Protein 6Y43 (pdb70)

Organism: Homo sapiens (NCBI:txid9606)

Secondary structure (DSSP, 8-state):
--SPP---BSSHHHHHHTT--S-EEEEEEETTEEEEEEEE-SGGGS-EEEEEEESSS-S--S--HHHHHH-EE-TTSSEE--HHHHHHHHTSS-EEEEEEEE-TTS-EEEEEEEEEEE--GGGTT-EEEEEEE-SS---SGGGTT---BBTTB--SSSSS-HHHHH-S-B--SSS-SB-TTSB--SSS----SS--BS-BTTTT-TT---SEEEEEEEE---

GO terms:
  GO:0031012 extracellular matrix (C, HDA)
  GO:0070062 extracellular exosome (C, HDA)

B-factor: mean 17.41, std 9.05, range [6.01, 59.52]

Radius of gyration: 16.69 Å; Cα contacts (8 Å, |Δi|>4): 597; chains: 1; bounding box: 56×34×44 Å

InterPro domains:
  IPR002181 Fibrinogen, alpha/beta/gamma chain, C-terminal globular domain [PF00147] (258-467)
  IPR002181 Fibrinogen, alpha/beta/gamma chain, C-terminal globular domain [PS51406] (251-469)
  IPR002181 Fibrinogen, alpha/beta/gamma chain, C-terminal globular domain [SM00186] (255-468)
  IPR002181 Fibrinogen, alpha/beta/gamma chain, C-terminal globular domain [cd00087] (255-468)
  IPR014716 Fibrinogen, alpha/beta/gamma chain, C-terminal globular, subdomain 1 [G3DSA:3.90.215.10] (251-469)
  IPR020837 Fibrinogen, conserved site [PS00514] (418-430)
  IPR036056 Fibrinogen-like, C-terminal [SSF56496] (250-468)
  IPR037579 Fibrinogen/angiopoietin-like [PTHR47221] (256-469)

Sequence (222 aa):
SMTKPVGPWQDCAEARQAGHEQSGVYELRVGRHVVSVWCEQQLEGGGWTVIQRRQDGSVNFFTTWQHYKAGFGRPDGEYWLGLEPVYQLTSRGDHELLVLLEDWGGRGARAHYDGFSLEPESDHYRLRLGQYHGDAGDSLSSWHNDKPFSTVDRDRDSYSGNCALYQRGGWWYHACAHSNLNGVWHHGGHYRSRYQDGVYWAEFRGGAYSLRKAAMLIRPLKL

Solvent-accessible surface area: 10312 Å² total; per-residue (Å²): 142,189,100,118,77,121,28,52,21,122,20,0,12,76,0,68,150,29,42,42,98,150,45,14,72,30,88,0,131,10,52,209,107,68,45,48,0,64,0,36,1,116,37,64,56,2,2,0,3,3,1,0,28,6,60,66,37,82,35,100,5,72,31,73,13,107,85,1,52,58,19,25,20,170,25,104,16,2,6,5,11,0,0,52,20,4,51,68,24,7,68,65,66,93,13,15,0,0,0,33,7,37,3,77,72,44,180,50,7,88,0,16,0,54,12,9,34,9,53,39,65,95,68,66,0,82,0,75,24,23,145,58,81,36,112,1,6,43,2,0,47,91,0,65,76,41,9,0,0,3,55,104,85,70,58,22,62,96,123,24,27,0,1,78,68,12,77,4,0,0,2,0,37,45,25,15,68,0,0,0,0,2,51,27,31,15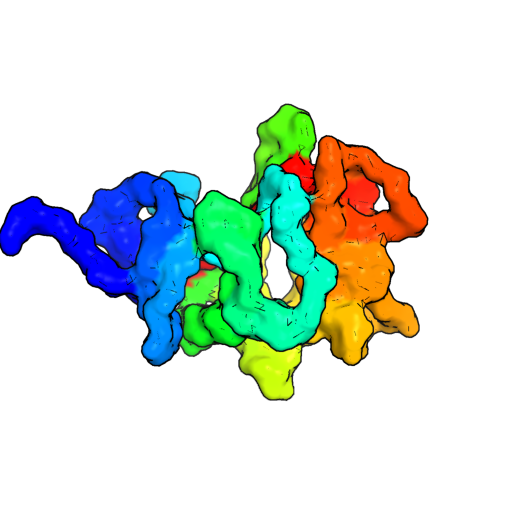2,21,7,149,49,132,56,208,82,94,13,0,0,8,0,47,121,24,113,20,17,67,12,0,0,64,94,2,10,0,2,4,57,51,43,180,193

CATH classification: 3.90.215.10 (+1 more: 4.10.530.10)

Structure (mmCIF, N/CA/C/O backbone):
data_6Y43
#
_entry.id   6Y43
#
_cell.length_a   39.382
_cell.length_b   65.111
_cell.length_c   76.306
_cell.angle_alpha   90.000
_cell.angle_beta   90.000
_cell.angle_gamma   90.000
#
_symmetry.space_group_name_H-M   'P 21 21 21'
#
loop_
_entity.id
_entity.type
_entity.pdbx_description
1 polymer 'Angiopoietin-related protein 6'
2 non-polymer 'CALCIUM ION'
3 non-polymer 1,2-ETHANEDIOL
4 non-polymer '4-(2-HYDROXYETHYL)-1-PIPERAZINE ETHANESULFONIC ACID'
5 water water
#
loop_
_atom_site.group_PDB
_atom_site.id
_atom_site.type_symbol
_atom_site.label_atom_id
_atom_site.label_alt_id
_atom_site.label_comp_id
_atom_site.label_asym_id
_atom_site.label_entity_id
_atom_site.label_seq_id
_atom_site.pdbx_PDB_ins_code
_atom_site.Cartn_x
_atom_site.Cartn_y
_atom_site.Cartn_z
_atom_site.occupancy
_atom_site.B_iso_or_equiv
_atom_site.auth_seq_id
_atom_site.auth_comp_id
_atom_site.auth_asym_id
_atom_site.auth_atom_id
_atom_site.pdbx_PDB_model_num
ATOM 1 N N . SER A 1 1 ? -22.149 18.251 -0.565 1.00 47.00 -1 SER A N 1
ATOM 2 C CA . SER A 1 1 ? -22.970 19.090 0.357 1.00 41.55 -1 SER A CA 1
ATOM 3 C C . SER A 1 1 ? -22.281 20.426 0.639 1.00 42.84 -1 SER A C 1
ATOM 4 O O . SER A 1 1 ? -21.199 20.689 0.114 1.00 45.61 -1 SER A O 1
ATOM 14 N N . MET A 1 2 ? -22.936 21.262 1.449 1.00 33.24 0 MET A N 1
ATOM 15 C CA . MET A 1 2 ? -22.512 22.625 1.736 1.00 27.57 0 MET A CA 1
ATOM 16 C C . MET A 1 2 ? -21.585 22.736 2.949 1.00 27.60 0 MET A C 1
ATOM 17 O O . MET A 1 2 ? -21.171 23.845 3.306 1.00 24.81 0 MET A O 1
ATOM 31 N N . THR A 1 3 ? -21.221 21.627 3.562 1.00 24.51 251 THR A N 1
ATOM 32 C CA . THR A 1 3 ? -20.382 21.628 4.744 1.00 23.53 251 THR A CA 1
ATOM 33 C C . THR A 1 3 ? -18.904 21.721 4.359 1.00 22.89 251 THR A C 1
ATOM 34 O O . THR A 1 3 ? -18.515 21.517 3.207 1.00 20.44 251 THR A O 1
ATOM 45 N N . LYS A 1 4 ? -18.076 22.086 5.327 1.00 23.08 252 LYS A N 1
ATOM 46 C CA . LYS A 1 4 ? -16.676 22.266 4.981 1.00 22.21 252 LYS A CA 1
ATOM 47 C C . LYS A 1 4 ? -16.028 20.919 4.709 1.00 25.51 252 LYS A C 1
ATOM 48 O O . LYS A 1 4 ? -16.455 19.902 5.255 1.00 22.10 252 LYS A O 1
ATOM 67 N N . PRO A 1 5 ? -14.936 20.918 3.944 1.00 23.30 253 PRO A N 1
ATOM 68 C CA . PRO A 1 5 ? -14.163 19.687 3.719 1.00 29.93 253 PRO A CA 1
ATOM 69 C C . PRO A 1 5 ? -13.622 19.150 5.035 1.00 22.99 253 PRO A C 1
ATOM 70 O O . PRO A 1 5 ? -13.382 19.903 5.980 1.00 20.22 253 PRO A O 1
ATOM 81 N N . VAL A 1 6 ? -13.433 17.836 5.10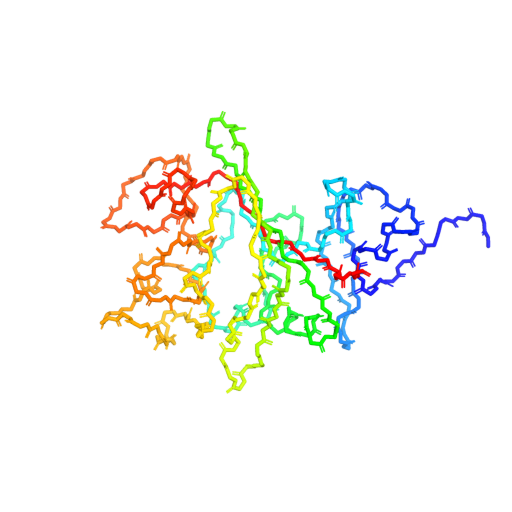2 1.00 21.65 254 VAL A N 1
ATOM 82 C CA . VAL A 1 6 ? -13.094 17.193 6.363 1.00 22.88 254 VAL A CA 1
ATOM 83 C C . VAL A 1 6 ? -11.854 16.326 6.174 1.00 17.89 254 VAL A C 1
ATOM 84 O O . VAL A 1 6 ? -11.398 16.080 5.060 1.00 18.46 254 VAL A O 1
ATOM 97 N N . GLY A 1 7 ? -11.315 15.864 7.300 1.00 16.56 255 GLY A N 1
ATOM 98 C CA . GLY A 1 7 ? -10.089 15.103 7.342 1.00 16.56 255 GLY A CA 1
ATOM 99 C C . GLY A 1 7 ? -10.388 13.631 7.188 1.00 16.56 255 GLY A C 1
ATOM 100 O O . GLY A 1 7 ? -11.525 13.257 6.895 1.00 16.56 255 GLY A O 1
ATOM 104 N N . PRO A 1 8 ? -9.394 12.759 7.424 1.00 12.72 256 PRO A N 1
ATOM 105 C CA . PRO A 1 8 ? -8.028 13.124 7.867 1.00 12.38 256 PRO A CA 1
ATOM 106 C C . PRO A 1 8 ? -7.203 13.865 6.833 1.00 14.17 256 PRO A C 1
ATOM 107 O O . PRO A 1 8 ? -7.462 13.764 5.636 1.00 14.26 256 PRO A O 1
ATOM 118 N N . TRP A 1 9 ? -6.191 14.596 7.298 1.00 12.25 257 TRP A N 1
ATOM 119 C CA . TRP A 1 9 ? -5.457 15.517 6.446 1.00 12.14 257 TRP A CA 1
ATOM 120 C C . TRP A 1 9 ? -4.022 15.047 6.254 1.00 14.42 257 TRP A C 1
ATOM 121 O O . TRP A 1 9 ? -3.457 14.344 7.095 1.00 13.75 257 TRP A O 1
ATOM 142 N N . GLN A 1 10 ? -3.411 15.493 5.156 1.00 18.29 258 GLN A N 1
ATOM 143 C CA . GLN A 1 10 ? -1.987 15.230 4.983 1.00 18.49 258 GLN A CA 1
ATOM 144 C C . GLN A 1 10 ? -1.167 15.992 6.017 1.00 16.06 258 GLN A C 1
ATOM 145 O O . GLN A 1 10 ? -0.137 15.503 6.491 1.00 13.87 258 GLN A O 1
ATOM 159 N N . ASP A 1 11 ? -1.611 17.190 6.366 1.00 15.65 259 ASP A N 1
ATOM 160 C CA . ASP A 1 11 ? -0.960 17.999 7.387 1.00 15.23 259 ASP A CA 1
ATOM 161 C C . ASP A 1 11 ? -1.877 19.156 7.770 1.00 13.81 259 ASP A C 1
ATOM 162 O O . ASP A 1 11 ? -2.948 19.356 7.187 1.00 13.74 259 ASP A O 1
ATOM 171 N N . CYS A 1 12 ? -1.439 19.918 8.780 1.00 13.25 260 CYS A N 1
ATOM 172 C CA . CYS A 1 12 ? -2.244 21.035 9.264 1.00 12.59 260 CYS A CA 1
ATOM 173 C C . CYS A 1 12 ? -2.428 22.099 8.191 1.00 15.04 260 CYS A C 1
ATOM 174 O O . CYS A 1 12 ? -3.462 22.763 8.149 1.00 12.40 260 CYS A O 1
ATOM 181 N N . ALA A 1 13 ? -1.427 22.288 7.338 1.00 13.83 261 ALA A N 1
ATOM 182 C CA . ALA A 1 13 ? -1.547 23.266 6.265 1.00 15.14 261 ALA A CA 1
ATOM 183 C C . ALA A 1 13 ? -2.710 22.925 5.339 1.00 16.40 261 ALA A C 1
ATOM 184 O O . ALA A 1 13 ? -3.473 23.811 4.944 1.00 19.05 261 ALA A O 1
ATOM 191 N N . GLU A 1 14 ? -2.892 21.641 5.014 1.00 19.30 262 GLU A N 1
ATOM 192 C CA . GLU A 1 14 ? -4.020 21.272 4.158 1.00 16.44 262 GLU A CA 1
ATOM 193 C C . GLU A 1 14 ? -5.357 21.590 4.836 1.00 18.25 262 GLU A C 1
ATOM 194 O O . GLU A 1 14 ? -6.276 22.129 4.203 1.00 19.82 262 GLU A O 1
ATOM 206 N N . ALA A 1 15 ? -5.477 21.298 6.133 1.00 14.70 263 ALA A N 1
ATOM 207 C CA . ALA A 1 15 ? -6.679 21.663 6.870 1.00 15.69 263 ALA A CA 1
ATOM 208 C C . ALA A 1 15 ? -6.906 23.177 6.849 1.00 17.32 263 ALA A C 1
ATOM 209 O O . ALA A 1 15 ? -8.030 23.649 6.633 1.00 18.36 263 ALA A O 1
ATOM 216 N N . ARG A 1 16 ? -5.845 23.948 7.077 1.00 17.14 264 ARG A N 1
ATOM 217 C CA . ARG A 1 16 ? -5.959 25.401 7.076 1.00 16.62 264 ARG A CA 1
ATOM 218 C C . ARG A 1 16 ? -6.452 25.915 5.732 1.00 18.73 264 ARG A C 1
ATOM 219 O O . ARG A 1 16 ? -7.368 26.743 5.669 1.00 23.03 264 ARG A O 1
ATOM 240 N N . GLN A 1 17 ? -5.851 25.439 4.644 1.00 21.94 265 GLN A N 1
ATOM 241 C CA . GLN A 1 17 ? -6.253 25.893 3.319 1.00 24.96 265 GLN A CA 1
ATOM 242 C C . GLN A 1 17 ? -7.692 25.508 2.994 1.00 28.01 265 GLN A C 1
ATOM 243 O O . GLN A 1 17 ? -8.308 26.116 2.110 1.00 26.02 265 GLN A O 1
ATOM 257 N N . ALA A 1 18 ? -8.235 24.494 3.664 1.00 23.78 266 ALA A N 1
ATOM 258 C CA . ALA A 1 18 ? -9.630 24.122 3.476 1.00 25.13 266 ALA A CA 1
ATOM 259 C C . ALA A 1 18 ? -10.580 24.984 4.298 1.00 28.01 266 ALA A C 1
ATOM 260 O O . ALA A 1 18 ? -11.796 24.767 4.239 1.00 29.46 266 ALA A O 1
ATOM 267 N N . GLY A 1 19 ? -10.063 25.949 5.055 1.00 25.56 267 GLY A N 1
ATOM 268 C CA . GLY A 1 19 ? -10.888 26.871 5.796 1.00 21.96 267 GLY A CA 1
ATOM 269 C C . GLY A 1 19 ? -11.040 26.575 7.267 1.00 25.64 267 GLY A C 1
ATOM 270 O O . GLY A 1 19 ? -11.939 27.133 7.900 1.00 23.92 267 GLY A O 1
ATOM 274 N N . HIS A 1 20 ? -10.217 25.694 7.827 1.00 20.17 268 HIS A N 1
ATOM 275 C CA . HIS A 1 20 ? -10.260 25.415 9.256 1.00 18.79 268 HIS A CA 1
ATOM 276 C C . HIS A 1 20 ? -9.268 26.360 9.906 1.00 20.75 268 HIS A C 1
ATOM 277 O O . HIS A 1 20 ? -8.049 26.174 9.801 1.00 21.29 268 HIS A O 1
ATOM 291 N N . GLU A 1 21 ? -9.804 27.417 10.524 1.00 19.05 269 GLU A N 1
ATOM 292 C CA . GLU A 1 21 ? -9.008 28.506 11.072 1.00 18.96 269 GLU A CA 1
ATOM 293 C C . GLU A 1 21 ? -8.790 28.397 12.577 1.00 16.01 269 GLU A C 1
ATOM 294 O O . GLU A 1 21 ? -8.075 29.230 13.145 1.00 15.32 269 GLU A O 1
ATOM 306 N N . GLN A 1 22 ? -9.399 27.414 13.246 1.00 14.67 270 GLN A N 1
ATOM 307 C CA . GLN A 1 22 ? -9.323 27.317 14.697 1.00 11.85 270 GLN A CA 1
ATOM 308 C C . GLN A 1 22 ? -8.262 26.302 15.096 1.00 9.73 270 GLN A C 1
ATOM 309 O O . GLN A 1 22 ? -8.271 25.159 14.626 1.00 11.68 270 GLN A O 1
ATOM 323 N N . SER A 1 23 ? -7.377 26.706 15.991 1.00 10.95 271 SER A N 1
ATOM 324 C CA . SER A 1 23 ? -6.413 25.758 16.514 1.00 10.72 271 SER A CA 1
ATOM 325 C C . SER A 1 23 ? -7.121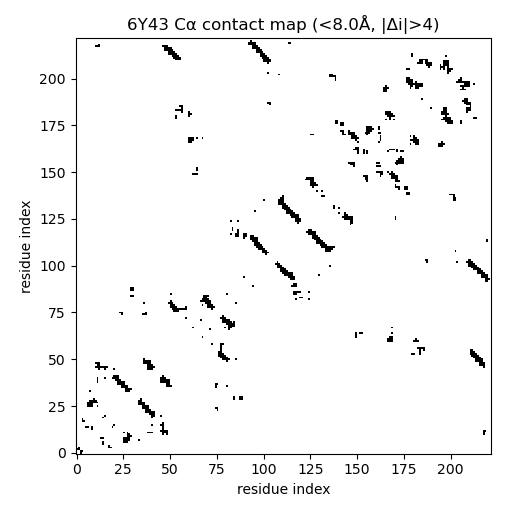 24.692 17.342 1.00 9.10 271 SER A C 1
ATOM 326 O O . SER A 1 23 ? -8.195 24.911 17.901 1.00 10.42 271 SER A O 1
ATOM 334 N N . GLY A 1 24 ? -6.520 23.519 17.381 1.00 9.50 272 GLY A N 1
ATOM 335 C CA . GLY A 1 24 ? -7.063 22.406 18.127 1.00 8.11 272 GLY A CA 1
ATOM 336 C C . GLY A 1 24 ? -6.479 21.113 17.601 1.00 7.08 272 GLY A C 1
ATOM 337 O O . GLY A 1 24 ? -5.474 21.110 16.901 1.00 9.06 272 GLY A O 1
ATOM 341 N N . VAL A 1 25 ? -7.135 20.011 17.968 1.00 6.41 273 VAL A N 1
ATOM 342 C CA . VAL A 1 25 ? -6.669 18.677 17.594 1.00 7.27 273 VAL A CA 1
ATOM 343 C C . VAL A 1 25 ? -7.239 18.282 16.234 1.00 9.05 273 VAL A C 1
ATOM 344 O O . VAL A 1 25 ? -8.464 18.349 16.003 1.00 9.75 273 VAL A O 1
ATOM 357 N N . TYR A 1 26 ? -6.347 17.888 15.322 1.00 8.19 274 TYR A N 1
ATOM 358 C CA . TYR A 1 26 ? -6.704 17.423 13.993 1.00 8.42 274 TYR A CA 1
ATOM 359 C C . TYR A 1 26 ? -6.138 16.031 13.771 1.00 9.48 274 TYR A C 1
ATOM 360 O O . TYR A 1 26 ? -5.141 15.640 14.385 1.00 10.74 274 TYR A O 1
ATOM 378 N N . GLU A 1 27 ? -6.783 15.291 12.872 1.00 9.97 275 GLU A N 1
ATOM 379 C CA . GLU A 1 27 ? -6.340 13.964 12.461 1.00 10.43 275 GLU A CA 1
ATOM 380 C C . GLU A 1 27 ? -5.470 14.080 11.213 1.00 11.34 275 GLU A C 1
ATOM 381 O O . GLU A 1 27 ? -5.932 14.575 10.177 1.00 11.44 275 GLU A O 1
ATOM 393 N N . LEU A 1 28 ? -4.230 13.601 11.308 1.00 11.68 276 LEU A N 1
ATOM 394 C CA . LEU A 1 28 ? -3.312 13.544 10.179 1.00 12.40 276 LEU A CA 1
ATOM 395 C C . LEU A 1 28 ? -3.049 12.104 9.767 1.00 11.39 276 LEU A C 1
ATOM 396 O O . LEU A 1 28 ? -2.878 11.235 10.617 1.00 13.98 276 LEU A O 1
ATOM 412 N N . ARG A 1 29 ? -2.966 11.867 8.462 1.00 13.87 277 ARG A N 1
ATOM 413 C CA . ARG A 1 29 ? -2.591 10.546 7.950 1.00 17.04 277 ARG A CA 1
ATOM 414 C C . ARG A 1 29 ? -1.085 10.565 7.734 1.00 21.64 277 ARG A C 1
ATOM 415 O O . ARG A 1 29 ? -0.592 11.152 6.771 1.00 23.79 277 ARG A O 1
ATOM 436 N N . VAL A 1 30 ? -0.354 9.939 8.643 1.00 14.20 278 VAL A N 1
ATOM 437 C CA . VAL A 1 30 ? 1.101 9.911 8.611 1.00 18.72 278 VAL A CA 1
ATOM 438 C C . VAL A 1 30 ? 1.515 8.488 8.274 1.00 21.20 278 VAL A C 1
ATOM 439 O O . VAL A 1 30 ? 1.391 7.574 9.101 1.00 17.15 278 VAL A O 1
ATOM 452 N N . GLY A 1 31 ? 1.997 8.300 7.051 1.00 26.20 279 GLY A N 1
ATOM 453 C CA . GLY A 1 31 ? 2.346 6.980 6.582 1.00 29.53 279 GLY A CA 1
ATOM 454 C C . GLY A 1 31 ? 1.104 6.127 6.446 1.00 25.13 279 GLY A C 1
ATOM 455 O O . GLY A 1 31 ? 0.156 6.503 5.749 1.00 30.41 279 GLY A O 1
ATOM 459 N N . ARG A 1 32 ? 1.091 4.987 7.129 1.00 22.10 280 ARG A N 1
ATOM 460 C CA . ARG A 1 32 ? -0.037 4.075 7.079 1.00 29.53 280 ARG A CA 1
ATOM 461 C C . ARG A 1 32 ? -1.028 4.304 8.218 1.00 22.96 280 ARG A C 1
ATOM 462 O O . ARG A 1 32 ? -1.973 3.517 8.362 1.00 20.52 280 ARG A O 1
ATOM 483 N N . HIS A 1 33 ? -0.831 5.340 9.041 1.00 16.21 281 HIS A N 1
ATOM 484 C CA . HIS A 1 33 ? -1.623 5.498 10.252 1.00 16.69 281 HIS A CA 1
ATOM 485 C C . HIS A 1 33 ? -2.144 6.918 10.411 1.00 14.85 281 HIS A C 1
ATOM 486 O O . HIS A 1 33 ? -1.474 7.890 10.066 1.00 18.86 281 HIS A O 1
ATOM 500 N N . VAL A 1 34 ? -3.335 7.024 10.991 1.00 11.63 282 VAL A N 1
ATOM 501 C CA . VAL A 1 34 ? -3.919 8.316 11.340 1.00 11.24 282 VAL A CA 1
ATOM 502 C C . VAL A 1 34 ? -3.568 8.622 12.786 1.00 15.76 282 VAL A C 1
ATOM 503 O O . VAL A 1 34 ? -3.794 7.800 13.687 1.00 14.52 282 VAL A O 1
ATOM 516 N N . VAL A 1 35 ? -3.039 9.819 13.009 1.00 12.41 283 VAL A N 1
ATOM 517 C CA . VAL A 1 35 ? -2.568 10.257 14.314 1.00 12.28 283 VAL A CA 1
ATOM 518 C C . VAL A 1 35 ? -3.195 11.611 14.606 1.00 12.47 283 VAL A C 1
ATOM 519 O O . VAL A 1 35 ? -3.316 12.448 13.706 1.00 14.25 283 VAL A O 1
ATOM 532 N N . SER A 1 36 ? -3.582 11.836 15.854 1.00 13.69 284 SER A N 1
ATOM 533 C CA . SER A 1 36 ? -4.092 13.141 16.274 1.00 13.70 284 SER A CA 1
ATOM 534 C C . SER A 1 36 ? -2.943 14.061 16.673 1.00 11.86 284 SER A C 1
ATOM 535 O O . SER A 1 36 ? -2.057 13.670 17.436 1.00 13.30 284 SER A O 1
ATOM 543 N N . VAL A 1 37 ? -2.989 15.302 16.187 1.00 10.04 285 VAL A N 1
ATOM 544 C CA . VAL A 1 37 ? -1.971 16.301 16.475 1.00 9.28 285 VAL A CA 1
ATOM 545 C C . VAL A 1 37 ? -2.686 17.600 16.785 1.00 9.70 285 VAL A C 1
ATOM 546 O O . VAL A 1 37 ? -3.831 17.802 16.383 1.00 9.60 285 VAL A O 1
ATOM 559 N N . TRP A 1 38 ? -1.994 18.503 17.484 1.00 7.85 286 TRP A N 1
ATOM 560 C CA . TRP A 1 38 ? -2.453 19.883 17.600 1.00 8.45 286 TRP A CA 1
ATOM 561 C C . TRP A 1 38 ? -1.968 20.688 16.396 1.00 9.42 286 TRP A C 1
ATOM 562 O O . TRP A 1 38 ? -0.780 20.632 16.044 1.00 8.72 286 TRP A O 1
ATOM 583 N N . CYS A 1 39 ? -2.884 21.427 15.770 1.00 8.73 287 CYS A N 1
ATOM 584 C CA . CYS A 1 39 ? -2.582 22.355 14.685 1.00 8.87 287 CYS A CA 1
ATOM 585 C C . CYS A 1 39 ? -2.713 23.775 15.209 1.00 11.65 287 CYS A C 1
ATOM 586 O O . CYS A 1 39 ? -3.764 24.135 15.756 1.00 10.10 287 CYS A O 1
ATOM 593 N N . GLU A 1 40 ? -1.648 24.569 15.051 1.00 11.18 288 GLU A N 1
ATOM 594 C CA . GLU A 1 40 ? -1.677 26.011 15.293 1.00 8.94 288 GLU A CA 1
ATOM 595 C C . GLU A 1 40 ? -2.124 26.669 13.987 1.00 9.73 288 GLU A C 1
ATOM 596 O O . GLU A 1 40 ? -1.387 26.678 12.994 1.00 10.14 288 GLU A O 1
ATOM 608 N N . GLN A 1 41 ? -3.349 27.181 13.965 1.00 12.62 289 GLN A N 1
ATOM 609 C CA . GLN A 1 41 ? -3.933 27.654 12.719 1.00 13.27 289 GLN A CA 1
ATOM 610 C C . GLN A 1 41 ? -3.982 29.170 12.580 1.00 16.22 289 GLN A C 1
ATOM 611 O O . GLN A 1 41 ? -4.539 29.658 11.595 1.00 16.62 289 GLN A O 1
ATOM 625 N N . GLN A 1 42 ? -3.442 29.922 13.523 1.00 13.11 290 GLN A N 1
ATOM 626 C CA . GLN A 1 42 ? -3.464 31.384 13.429 1.00 12.41 290 GLN A CA 1
ATOM 627 C C . GLN A 1 42 ? -2.081 32.001 13.324 1.00 17.35 290 GLN A C 1
ATOM 628 O O . GLN A 1 42 ? -1.866 32.891 12.497 1.00 17.42 290 GLN A O 1
ATOM 642 N N . LEU A 1 43 ? -1.124 31.543 14.118 1.00 14.76 291 LEU A N 1
ATOM 643 C CA . LEU A 1 43 ? 0.190 32.181 14.113 1.00 15.83 291 LEU A CA 1
ATOM 644 C C . LEU A 1 43 ? 0.901 32.009 12.775 1.00 17.95 291 LEU A C 1
ATOM 645 O O . LEU A 1 43 ? 0.997 30.902 12.231 1.00 13.83 291 LEU A O 1
ATOM 661 N N . GLU A 1 44 ? 1.413 33.128 12.256 1.00 19.68 292 GLU A N 1
ATOM 662 C CA . GLU A 1 44 ? 2.182 33.176 11.014 1.00 20.42 292 GLU A CA 1
ATOM 663 C C . GLU A 1 44 ? 1.494 32.404 9.897 1.00 20.89 292 GLU A C 1
ATOM 664 O O . GLU A 1 44 ? 2.086 31.568 9.211 1.00 25.52 292 GLU A O 1
ATOM 676 N N . GLY A 1 45 ? 0.225 32.705 9.712 1.00 19.63 293 GLY A N 1
ATOM 677 C CA . GLY A 1 45 ? -0.534 32.158 8.622 1.00 24.94 293 GLY A CA 1
ATOM 678 C C . GLY A 1 45 ? -1.165 30.827 8.921 1.00 15.39 293 GLY A C 1
ATOM 679 O O . GLY A 1 45 ? -1.961 30.344 8.106 1.00 20.04 293 GLY A O 1
ATOM 683 N N . GLY A 1 46 ? -0.857 30.233 10.077 1.00 15.12 294 GLY A N 1
ATOM 684 C CA . GLY A 1 46 ? -1.410 28.938 10.426 1.00 14.47 294 GLY A CA 1
ATOM 685 C C . GLY A 1 46 ? -0.818 27.794 9.624 1.00 15.10 294 GLY A C 1
ATOM 686 O O . GLY A 1 46 ? 0.181 27.923 8.898 1.00 13.87 294 GLY A O 1
ATOM 690 N N . GLY A 1 47 ? -1.452 26.628 9.797 1.00 11.91 295 GLY A N 1
ATOM 691 C CA . GLY A 1 47 ? -1.030 25.429 9.116 1.00 11.82 295 GLY A CA 1
ATOM 692 C C . GLY A 1 47 ? 0.155 24.724 9.744 1.00 9.90 295 GLY A C 1
ATOM 693 O O . GLY A 1 47 ? 0.825 23.946 9.060 1.00 11.78 295 GLY A O 1
ATOM 697 N N . TRP A 1 48 ? 0.408 24.953 11.023 1.00 11.06 296 TRP A N 1
ATOM 698 C CA . TRP A 1 48 ? 1.575 24.419 11.713 1.00 9.65 296 TRP A CA 1
ATOM 699 C C . TRP A 1 48 ? 1.184 23.165 12.485 1.00 9.99 296 TRP A C 1
ATOM 700 O O . TRP A 1 48 ? 0.271 23.207 13.319 1.00 10.70 296 TRP A O 1
ATOM 721 N N . THR A 1 49 ? 1.881 22.062 12.209 1.00 9.73 297 THR A N 1
ATOM 722 C CA . THR A 1 4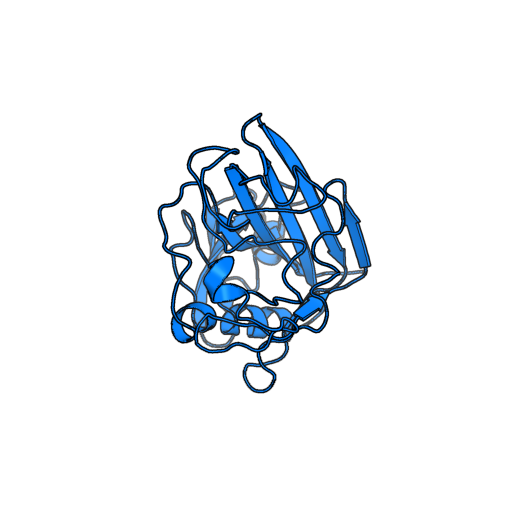9 ? 1.724 20.824 12.966 1.00 10.22 297 THR A CA 1
ATOM 723 C C . THR A 1 49 ? 2.637 20.866 14.184 1.00 8.28 297 THR A C 1
ATOM 724 O O . THR A 1 49 ? 3.859 20.946 14.037 1.00 9.08 297 THR A O 1
ATOM 735 N N . VAL A 1 50 ? 2.051 20.814 15.381 1.00 9.57 298 VAL A N 1
ATOM 736 C CA . VAL A 1 50 ? 2.874 20.751 16.582 1.00 7.75 298 VAL A CA 1
ATOM 737 C C . VAL A 1 50 ? 3.483 19.358 16.689 1.00 7.94 298 VAL A C 1
ATOM 738 O O . VAL A 1 50 ? 2.764 18.354 16.674 1.00 9.05 298 VAL A O 1
ATOM 751 N N . ILE A 1 51 ? 4.811 19.300 16.854 1.00 7.99 299 ILE A N 1
ATOM 752 C CA . ILE A 1 51 ? 5.506 18.032 17.088 1.00 6.69 299 ILE A CA 1
ATOM 753 C C . ILE A 1 51 ? 6.063 17.900 18.495 1.00 7.20 299 ILE A C 1
ATOM 754 O O . ILE A 1 51 ? 6.463 16.788 18.879 1.00 9.09 299 ILE A O 1
ATOM 770 N N . GLN A 1 52 ? 6.036 18.965 19.288 1.00 6.25 300 GLN A N 1
ATOM 771 C CA . GLN A 1 52 ? 6.543 18.965 20.647 1.00 9.37 300 GLN A CA 1
ATOM 772 C C . GLN A 1 52 ? 5.914 20.148 21.345 1.00 9.17 300 GLN A C 1
ATOM 773 O O . GLN A 1 52 ? 5.788 21.214 20.734 1.00 8.66 300 GLN A O 1
ATOM 787 N N . ARG A 1 53 ? 5.498 19.963 22.598 1.00 9.62 301 ARG A N 1
ATOM 788 C CA . ARG A 1 53 ? 4.986 21.096 23.362 1.00 9.28 301 ARG A CA 1
ATOM 789 C C . ARG A 1 53 ? 5.204 20.869 24.844 1.00 7.23 301 ARG A C 1
ATOM 790 O O . ARG A 1 53 ? 4.931 19.774 25.360 1.00 8.58 301 ARG A O 1
ATOM 811 N N . ARG A 1 54 ? 5.681 21.913 25.514 1.00 7.65 302 ARG A N 1
ATOM 812 C CA . ARG A 1 54 ? 5.808 21.982 26.963 1.00 6.47 302 ARG A CA 1
ATOM 813 C C . ARG A 1 54 ? 5.004 23.159 27.495 1.00 7.95 302 ARG A C 1
ATOM 814 O O . ARG A 1 54 ? 5.048 24.246 26.918 1.00 9.14 302 ARG A O 1
ATOM 835 N N . GLN A 1 55 ? 4.335 22.974 28.632 1.00 10.09 303 GLN A N 1
ATOM 836 C CA . GLN A 1 55 ? 3.529 24.079 29.141 1.00 9.45 303 GLN A CA 1
ATOM 837 C C . GLN A 1 55 ? 3.110 23.925 30.596 1.00 12.59 303 GLN A C 1
ATOM 838 O O . GLN A 1 55 ? 2.664 24.904 31.208 1.00 14.55 303 GLN A O 1
ATOM 852 N N . ASP A 1 56 ? 3.221 22.731 31.164 1.00 11.49 304 ASP A N 1
ATOM 853 C CA . ASP A 1 56 ? 2.747 22.591 32.539 1.00 13.58 304 ASP A CA 1
ATOM 854 C C . ASP A 1 56 ? 3.335 21.452 33.364 1.00 14.25 304 ASP A C 1
ATOM 855 O O . ASP A 1 56 ? 2.911 21.243 34.510 1.00 12.19 304 ASP A O 1
ATOM 864 N N . GLY A 1 57 ? 4.333 20.742 32.832 1.00 10.93 305 GLY A N 1
ATOM 865 C CA . GLY A 1 57 ? 4.977 19.709 33.616 1.00 14.94 305 GLY A CA 1
ATOM 866 C C . GLY A 1 57 ? 4.170 18.443 33.827 1.00 12.25 305 GLY A C 1
ATOM 867 O O . GLY A 1 57 ? 4.513 17.639 34.704 1.00 15.91 305 GLY A O 1
ATOM 871 N N . SER A 1 58 ? 3.132 18.218 33.029 1.00 11.61 306 SER A N 1
ATOM 872 C CA . SER A 1 58 ? 2.273 17.076 33.283 1.00 11.92 306 SER A CA 1
ATOM 873 C C . SER A 1 58 ? 2.796 15.782 32.695 1.00 12.99 306 SER A C 1
ATOM 874 O O . SER A 1 58 ? 2.325 14.717 33.093 1.00 18.12 306 SER A O 1
ATOM 882 N N . VAL A 1 59 ? 3.772 15.830 31.785 1.00 9.47 307 VAL A N 1
ATOM 883 C CA . VAL A 1 59 ? 4.231 14.645 31.068 1.00 10.98 307 VAL A CA 1
ATOM 884 C C . VAL A 1 59 ? 5.706 14.466 31.350 1.00 12.26 307 VAL A C 1
ATOM 885 O O . VAL A 1 59 ? 6.460 15.439 31.326 1.00 11.57 307 VAL A O 1
ATOM 898 N N . ASN A 1 60 ? 6.110 13.237 31.648 1.00 9.84 308 ASN A N 1
ATOM 899 C CA . ASN A 1 60 ? 7.514 12.928 31.901 1.00 11.49 308 ASN A CA 1
ATOM 900 C C . ASN A 1 60 ? 8.239 12.826 30.569 1.00 10.23 308 ASN A C 1
ATOM 901 O O . ASN A 1 60 ? 7.956 11.925 29.778 1.00 14.15 308 ASN A O 1
ATOM 912 N N . PHE A 1 61 ? 9.180 13.742 30.326 1.00 10.58 309 PHE A N 1
ATOM 913 C CA . PHE A 1 61 ? 10.022 13.702 29.139 1.00 9.70 309 PHE A CA 1
ATOM 914 C C . PHE A 1 61 ? 11.338 12.975 29.384 1.00 11.25 309 PHE A C 1
ATOM 915 O O . PHE A 1 61 ? 12.112 12.779 28.436 1.00 11.17 309 PHE A O 1
ATOM 932 N N . PHE A 1 62 ? 11.611 12.563 30.619 1.00 10.87 310 PHE A N 1
ATOM 933 C CA . PHE A 1 62 ? 12.760 11.686 30.887 1.00 14.31 310 PHE A CA 1
ATOM 934 C C . PHE A 1 62 ? 12.307 10.242 30.683 1.00 15.91 310 PHE A C 1
ATOM 935 O O . PHE A 1 62 ? 11.996 9.520 31.624 1.00 17.35 310 PHE A O 1
ATOM 952 N N . THR A 1 63 ? 12.245 9.810 29.422 1.00 14.80 311 THR A N 1
ATOM 953 C CA . THR A 1 63 ? 11.614 8.525 29.115 1.00 15.65 311 THR A CA 1
ATOM 954 C C . THR A 1 63 ? 12.406 7.774 28.048 1.00 16.96 311 THR A C 1
ATOM 955 O O . THR A 1 63 ? 13.433 8.241 27.579 1.00 17.81 311 THR A O 1
ATOM 966 N N . THR A 1 64 ? 11.874 6.611 27.656 1.00 18.66 312 THR A N 1
ATOM 967 C CA . THR A 1 64 ? 12.613 5.585 26.921 1.00 22.45 312 THR A CA 1
ATOM 968 C C . THR A 1 64 ? 12.826 5.958 25.457 1.00 18.73 312 THR A C 1
ATOM 969 O O . THR A 1 64 ? 12.034 6.687 24.856 1.00 14.82 312 THR A O 1
ATOM 980 N N . TRP A 1 65 ? 13.886 5.392 24.867 1.00 17.49 313 TRP A N 1
ATOM 981 C CA . TRP A 1 65 ? 14.064 5.480 23.419 1.00 13.73 313 TRP A CA 1
ATOM 982 C C . TRP A 1 65 ? 12.787 5.069 22.691 1.00 13.69 313 TRP A C 1
ATOM 983 O O . TRP A 1 65 ? 12.335 5.747 21.771 1.00 13.69 313 TRP A O 1
ATOM 1004 N N . GLN A 1 66 ? 12.175 3.960 23.100 1.00 16.27 314 GLN A N 1
ATOM 1005 C CA . GLN A 1 66 ? 10.964 3.521 22.413 1.00 12.73 314 GLN A CA 1
ATOM 1006 C C . GLN A 1 66 ? 9.870 4.588 22.474 1.00 12.78 314 GLN A C 1
ATOM 1007 O O . GLN A 1 66 ? 9.106 4.764 21.517 1.00 12.95 314 GLN A O 1
ATOM 1021 N N . HIS A 1 67 ? 9.738 5.264 23.617 1.00 14.89 315 HIS A N 1
ATOM 1022 C CA . HIS A 1 67 ? 8.726 6.318 23.719 1.00 12.77 315 HIS A CA 1
ATOM 1023 C C . HIS A 1 67 ? 9.112 7.524 22.870 1.00 10.69 315 HIS A C 1
ATOM 1024 O O . HIS A 1 67 ? 8.258 8.107 22.197 1.00 10.19 315 HIS A O 1
ATOM 1038 N N . TYR A 1 68 ? 10.394 7.899 22.849 1.00 9.65 316 TYR A N 1
ATOM 1039 C CA . TYR A 1 68 ? 10.811 8.974 21.954 1.00 11.60 316 TYR A CA 1
ATOM 1040 C C . TYR A 1 68 ? 10.597 8.598 20.492 1.00 9.48 316 TYR A C 1
ATOM 1041 O O . TYR A 1 68 ? 10.305 9.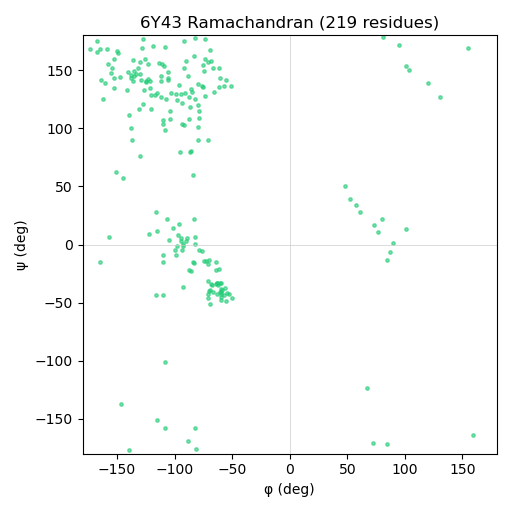473 19.664 1.00 11.83 316 TYR A O 1
ATOM 1059 N N . LYS A 1 69 ? 10.747 7.314 20.148 1.00 9.44 317 LYS A N 1
ATOM 1060 C CA . LYS A 1 69 ? 10.514 6.905 18.765 1.00 8.72 317 LYS A CA 1
ATOM 1061 C C . LYS A 1 69 ? 9.027 6.949 18.412 1.00 10.51 317 LYS A C 1
ATOM 1062 O O . LYS A 1 69 ? 8.644 7.458 17.350 1.00 10.28 317 LYS A O 1
ATOM 1081 N N . ALA A 1 70 ? 8.178 6.420 19.285 1.00 10.76 318 ALA A N 1
ATOM 1082 C CA . ALA A 1 70 ? 6.774 6.246 18.947 1.00 11.71 318 ALA A CA 1
ATOM 1083 C C . ALA A 1 70 ? 5.916 7.472 19.216 1.00 9.81 318 ALA A C 1
ATOM 1084 O O . ALA A 1 70 ? 4.855 7.600 18.595 1.00 13.32 318 ALA A O 1
ATOM 1091 N N . GLY A 1 71 ? 6.343 8.354 20.107 1.00 11.25 319 GLY A N 1
ATOM 1092 C CA . GLY A 1 71 ? 5.560 9.477 20.578 1.00 11.01 319 GLY A CA 1
ATOM 1093 C C . GLY A 1 71 ? 5.019 9.210 21.965 1.00 11.15 319 GLY A C 1
ATOM 1094 O O . GLY A 1 71 ? 4.816 8.059 22.375 1.00 10.67 319 GLY A O 1
ATOM 1098 N N . PHE A 1 72 ? 4.846 10.280 22.734 1.00 8.51 320 PHE A N 1
ATOM 1099 C CA . PHE A 1 72 ? 4.232 10.174 24.051 1.00 10.61 320 PHE A CA 1
ATOM 1100 C C . PHE A 1 72 ? 3.496 11.464 24.380 1.00 10.44 320 PHE A C 1
ATOM 1101 O O . PHE A 1 72 ? 3.661 12.485 23.712 1.00 9.26 320 PHE A O 1
ATOM 1118 N N . GLY A 1 73 ? 2.666 11.405 25.425 1.00 9.47 321 GLY A N 1
ATOM 1119 C CA . GLY A 1 73 ? 1.840 12.538 25.774 1.00 10.73 321 GLY A CA 1
ATOM 1120 C C . GLY A 1 73 ? 0.557 12.533 24.962 1.00 11.03 321 GLY A C 1
ATOM 1121 O O . GLY A 1 73 ? 0.241 11.571 24.253 1.00 13.01 321 GLY A O 1
ATOM 1125 N N . ARG A 1 74 ? -0.200 13.623 25.068 1.00 10.13 322 ARG A N 1
ATOM 1126 C CA . ARG A 1 74 ? -1.469 13.685 24.348 1.00 13.50 322 ARG A CA 1
ATOM 1127 C C . ARG A 1 74 ? -1.605 15.043 23.685 1.00 10.51 322 ARG A C 1
ATOM 1128 O O . ARG A 1 74 ? -1.101 16.058 24.191 1.00 9.94 322 ARG A O 1
ATOM 1149 N N . PRO A 1 75 ? -2.219 15.078 22.506 1.00 10.57 323 PRO A N 1
ATOM 1150 C CA . PRO A 1 75 ? -2.140 16.281 21.665 1.00 10.29 323 PRO A CA 1
ATOM 1151 C C . PRO A 1 75 ? -2.913 17.471 22.194 1.00 9.74 323 PRO A C 1
ATOM 1152 O O . PRO A 1 75 ? -2.706 18.581 21.678 1.00 11.55 323 PRO A O 1
ATOM 1163 N N . ASP A 1 76 ? -3.794 17.294 23.179 1.00 9.70 324 ASP A N 1
ATOM 1164 C CA . ASP A 1 76 ? -4.452 18.442 23.794 1.00 11.98 324 ASP A CA 1
ATOM 1165 C C . ASP A 1 76 ? -3.555 19.150 24.794 1.00 9.97 324 ASP A C 1
ATOM 1166 O O . ASP A 1 76 ? -3.925 20.225 25.296 1.00 12.73 324 ASP A O 1
ATOM 1175 N N . GLY A 1 77 ? -2.360 18.625 25.062 1.00 11.30 325 GLY A N 1
ATOM 1176 C CA . GLY A 1 77 ? -1.522 19.129 26.139 1.00 10.11 325 GLY A CA 1
ATOM 1177 C C . GLY A 1 77 ? -0.054 19.018 25.789 1.00 9.98 325 GLY A C 1
ATOM 1178 O O . GLY A 1 77 ? 0.349 19.339 24.663 1.00 9.57 325 GLY A O 1
ATOM 1182 N N . GLU A 1 78 ? 0.749 18.585 26.746 1.00 8.08 326 GLU A N 1
ATOM 1183 C CA . GLU A 1 78 ? 2.168 18.363 26.493 1.00 9.39 326 GLU A CA 1
ATOM 1184 C C . GLU A 1 78 ? 2.337 17.070 25.719 1.00 8.89 326 GLU A C 1
ATOM 1185 O O . GLU A 1 78 ? 1.684 16.059 26.019 1.00 9.19 326 GLU A O 1
ATOM 1197 N N . TYR A 1 79 ? 3.201 17.097 24.710 1.00 8.18 327 TYR A N 1
ATOM 1198 C CA . TYR A 1 79 ? 3.457 15.858 24.001 1.00 7.44 327 TYR A CA 1
ATOM 1199 C C . TYR A 1 79 ? 4.699 15.953 23.136 1.00 8.03 327 TYR A C 1
ATOM 1200 O O . TYR A 1 79 ? 5.262 17.028 22.923 1.00 7.62 327 TYR A O 1
ATOM 1218 N N . TRP A 1 80 ? 5.104 14.774 22.659 1.00 7.51 328 TRP A N 1
ATOM 1219 C CA . TRP A 1 80 ? 6.184 14.559 21.703 1.00 7.64 328 TRP A CA 1
ATOM 1220 C C . TRP A 1 80 ? 5.618 13.646 20.625 1.00 7.14 328 TRP A C 1
ATOM 1221 O O . TRP A 1 80 ? 5.252 12.506 20.918 1.00 8.43 328 TRP A O 1
ATOM 1242 N N . LEU A 1 81 ? 5.544 14.136 19.385 1.00 8.01 329 LEU A N 1
ATOM 1243 C CA . LEU A 1 81 ? 4.846 13.373 18.350 1.00 10.20 329 LEU A CA 1
ATOM 1244 C C . LEU A 1 81 ? 5.543 12.052 18.063 1.00 9.14 329 LEU A C 1
ATOM 1245 O O . LEU A 1 81 ? 4.875 11.058 17.737 1.00 10.17 329 LEU A O 1
ATOM 1261 N N . GLY A 1 82 ? 6.873 12.028 18.154 1.00 9.45 330 GLY A N 1
ATOM 1262 C CA . GLY A 1 82 ? 7.663 10.828 17.929 1.00 6.43 330 GLY A CA 1
ATOM 1263 C C . GLY A 1 82 ? 8.645 10.976 16.787 1.00 9.91 330 GLY A C 1
ATOM 1264 O O . GLY A 1 82 ? 8.320 11.531 15.733 1.00 10.85 330 GLY A O 1
ATOM 1268 N N . LEU A 1 83 ? 9.854 10.444 16.989 1.00 9.24 331 LEU A N 1
ATOM 1269 C CA . LEU A 1 83 ? 10.860 10.510 15.945 1.00 9.05 331 LEU A CA 1
ATOM 1270 C C . LEU A 1 83 ? 10.399 9.813 14.672 1.00 9.20 331 LEU A C 1
ATOM 1271 O O . LEU A 1 83 ? 10.660 10.299 13.563 1.00 10.08 331 LEU A O 1
ATOM 1287 N N . GLU A 1 84 ? 9.740 8.654 14.800 1.00 9.00 332 GLU A N 1
ATOM 1288 C CA . GLU A 1 84 ? 9.341 7.942 13.586 1.00 12.37 332 GLU A CA 1
ATOM 1289 C C . GLU A 1 84 ? 8.245 8.710 12.863 1.00 10.27 332 GLU A C 1
ATOM 1290 O O . GLU A 1 84 ? 8.388 8.967 11.656 1.00 10.53 332 GLU A O 1
ATOM 1302 N N . PRO A 1 85 ? 7.154 9.124 13.514 1.00 10.02 333 PRO A N 1
ATOM 1303 C CA . PRO A 1 85 ? 6.179 9.973 12.805 1.00 11.63 333 PRO A CA 1
ATOM 1304 C C . PRO A 1 85 ? 6.806 11.220 12.183 1.00 11.32 333 PRO A C 1
ATOM 1305 O O . PRO A 1 85 ? 6.504 11.582 11.036 1.00 11.59 333 PRO A O 1
ATOM 1316 N N . VAL A 1 86 ? 7.711 11.883 12.892 1.00 11.16 334 VAL A N 1
ATOM 1317 C CA . VAL A 1 86 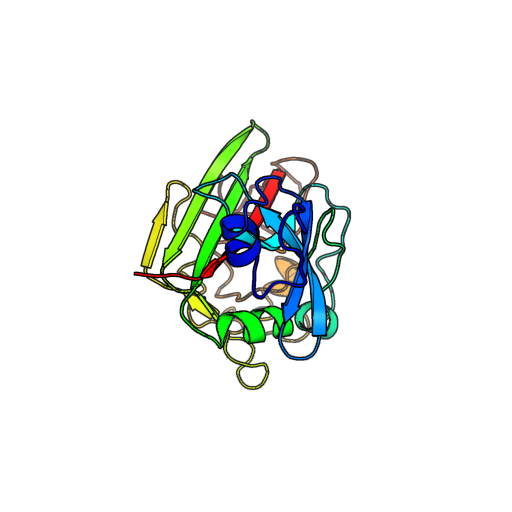? 8.297 13.101 12.330 1.00 9.53 334 VAL A CA 1
ATOM 1318 C C . VAL A 1 86 ? 9.198 12.766 11.143 1.00 9.41 334 VAL A C 1
ATOM 1319 O O . VAL A 1 86 ? 9.238 13.499 10.143 1.00 11.45 334 VAL A O 1
ATOM 1332 N N . TYR A 1 87 ? 9.951 11.667 11.242 1.00 11.05 335 TYR A N 1
ATOM 1333 C CA . TYR A 1 87 ? 10.707 11.177 10.098 1.00 11.13 335 TYR A CA 1
ATOM 1334 C C . TYR A 1 87 ? 9.790 10.955 8.898 1.00 12.74 335 TYR A C 1
ATOM 1335 O O . TYR A 1 87 ? 10.083 11.399 7.782 1.00 14.59 335 TYR A O 1
ATOM 1353 N N . GLN A 1 88 ? 8.669 10.266 9.114 1.00 12.74 336 GLN A N 1
ATOM 1354 C CA . GLN A 1 88 ? 7.749 10.004 8.015 1.00 15.10 336 GLN A CA 1
ATOM 1355 C C . GLN A 1 88 ? 7.241 11.297 7.395 1.00 16.12 336 GLN A C 1
ATOM 1356 O O . GLN A 1 88 ? 7.168 11.420 6.164 1.00 17.55 336 GLN A O 1
ATOM 1370 N N . LEU A 1 89 ? 6.893 12.274 8.226 1.00 11.70 337 LEU A N 1
ATOM 1371 C CA . LEU A 1 89 ? 6.385 13.538 7.713 1.00 13.91 337 LEU A CA 1
ATOM 1372 C C . LEU A 1 89 ? 7.454 14.309 6.953 1.00 17.56 337 LEU A C 1
ATOM 1373 O O . LEU A 1 89 ? 7.165 14.916 5.921 1.00 20.99 337 LEU A O 1
ATOM 1389 N N . THR A 1 90 ? 8.688 14.325 7.449 1.00 13.14 338 THR A N 1
ATOM 1390 C CA . THR A 1 90 ? 9.695 15.195 6.860 1.00 17.04 338 THR A CA 1
ATOM 1391 C C . THR A 1 90 ? 10.500 14.490 5.781 1.00 19.24 338 THR A C 1
ATOM 1392 O O . THR A 1 90 ? 11.422 15.094 5.224 1.00 25.33 338 THR A O 1
ATOM 1403 N N . SER A 1 91 ? 10.188 13.218 5.513 1.00 21.82 339 SER A N 1
ATOM 1404 C CA . SER A 1 91 ? 10.745 12.435 4.417 1.00 29.84 339 SER A CA 1
ATOM 1405 C C . SER A 1 91 ? 10.037 12.688 3.093 1.00 35.51 339 SER A C 1
ATOM 1406 O O . SER A 1 91 ? 10.324 12.001 2.107 1.00 41.47 339 SER A O 1
ATOM 1414 N N . ARG A 1 92 ? 9.121 13.652 3.054 1.00 36.08 340 ARG A N 1
ATOM 1415 C CA . ARG A 1 92 ? 8.320 13.932 1.864 1.00 39.37 340 ARG A CA 1
ATOM 1416 C C . ARG A 1 92 ? 8.255 15.449 1.713 1.00 37.36 340 ARG A C 1
ATOM 1417 O O . ARG A 1 92 ? 7.469 16.115 2.394 1.00 42.64 340 ARG A O 1
ATOM 1421 N N . GLY A 1 93 ? 9.084 15.991 0.824 1.00 40.12 341 GLY A N 1
ATOM 1422 C CA . GLY A 1 93 ? 9.103 17.419 0.579 1.00 37.20 341 GLY A CA 1
ATOM 1423 C C . GLY A 1 93 ? 9.908 18.165 1.623 1.00 27.97 341 GLY A C 1
ATOM 1424 O O . GLY A 1 93 ? 10.440 17.598 2.575 1.00 34.17 341 GLY A O 1
ATOM 1428 N N . ASP A 1 94 ? 9.989 19.478 1.433 1.00 25.10 342 ASP A N 1
ATOM 1429 C CA . ASP A 1 94 ? 10.703 20.354 2.347 1.00 24.42 342 ASP A CA 1
ATOM 1430 C C . ASP A 1 94 ? 9.756 20.904 3.409 1.00 21.04 342 ASP A C 1
ATOM 1431 O O . ASP A 1 94 ? 8.542 21.028 3.189 1.00 19.04 342 ASP A O 1
ATOM 1440 N N . HIS A 1 95 ? 10.323 21.210 4.581 1.00 17.82 343 HIS A N 1
ATOM 1441 C CA . HIS A 1 95 ? 9.544 21.677 5.712 1.00 13.80 343 HIS A CA 1
ATOM 1442 C C . HIS A 1 95 ? 10.248 22.823 6.409 1.00 14.41 343 HIS A C 1
ATOM 1443 O O . HIS A 1 95 ? 11.473 22.843 6.512 1.00 14.12 343 HIS A O 1
ATOM 1457 N N . GLU A 1 96 ? 9.446 23.745 6.924 1.00 11.60 344 GLU A N 1
ATOM 1458 C CA . GLU A 1 96 ? 9.905 24.783 7.832 1.00 12.84 344 GLU A CA 1
ATOM 1459 C C . GLU A 1 96 ? 9.645 24.337 9.264 1.00 12.91 344 GLU A C 1
ATOM 1460 O O . GLU A 1 96 ? 8.579 23.777 9.574 1.00 12.57 344 GLU A O 1
ATOM 1472 N N . LEU A 1 97 ? 10.627 24.567 10.129 1.00 9.60 345 LEU A N 1
ATOM 1473 C CA . LEU A 1 97 ? 10.475 24.375 11.561 1.00 10.67 345 LEU A CA 1
ATOM 1474 C C . LEU A 1 97 ? 10.298 25.716 12.240 1.00 12.06 345 LEU A C 1
ATOM 1475 O O . LEU A 1 97 ? 11.093 26.637 12.007 1.00 9.44 345 LEU A O 1
ATOM 1491 N N . LEU A 1 98 ? 9.273 25.817 13.086 1.00 9.49 346 LEU A N 1
ATOM 1492 C CA . LEU A 1 98 ? 9.025 26.987 13.909 1.00 9.41 346 LEU A CA 1
ATOM 1493 C C . LEU A 1 98 ? 9.139 26.579 15.368 1.00 12.12 346 LEU A C 1
ATOM 1494 O O . LEU A 1 98 ? 8.552 25.574 15.779 1.00 10.48 346 LEU A O 1
ATOM 1510 N N . VAL A 1 99 ? 9.934 27.315 16.138 1.00 8.49 347 VAL A N 1
ATOM 1511 C CA . VAL A 1 99 ? 10.053 27.094 17.573 1.00 8.85 347 VAL A CA 1
ATOM 1512 C C . VAL A 1 99 ? 9.434 28.294 18.254 1.00 8.54 347 VAL A C 1
ATOM 1513 O O . VAL A 1 99 ? 9.800 29.437 17.958 1.00 9.40 347 VAL A O 1
ATOM 1526 N N . LEU A 1 100 ? 8.502 28.040 19.156 1.00 8.74 348 LEU A N 1
ATOM 1527 C CA . LEU A 1 100 ? 7.797 29.093 19.877 1.00 8.48 348 LEU A CA 1
ATOM 1528 C C . LEU A 1 100 ? 8.165 28.981 21.348 1.00 10.47 348 LEU A C 1
ATOM 1529 O O . LEU A 1 100 ? 8.077 27.890 21.922 1.00 10.92 348 LEU A O 1
ATOM 1545 N N . LEU A 1 101 ? 8.551 30.103 21.959 1.00 8.54 349 LEU A N 1
ATOM 1546 C CA . LEU A 1 101 ? 9.002 30.134 23.339 1.00 8.22 349 LEU A CA 1
ATOM 1547 C C . LEU A 1 101 ? 8.274 31.226 24.104 1.00 8.73 349 LEU A C 1
ATOM 1548 O O . LEU A 1 101 ? 7.972 32.287 23.550 1.00 10.23 349 LEU A O 1
ATOM 1564 N N . GLU A 1 102 ? 8.034 30.978 25.393 1.00 10.11 350 GLU A N 1
ATOM 1565 C CA . GLU A 1 102 ? 7.515 32.009 26.287 1.00 11.33 350 GLU A CA 1
ATOM 1566 C C . GLU A 1 102 ? 8.188 31.883 27.645 1.00 8.62 350 GLU A C 1
ATOM 1567 O O . GLU A 1 102 ? 8.225 30.787 28.220 1.00 10.30 350 GLU A O 1
ATOM 1579 N N . ASP A 1 103 ? 8.644 33.020 28.179 1.00 8.85 351 ASP A N 1
ATOM 1580 C CA . ASP A 1 103 ? 9.220 33.052 29.514 1.00 9.35 351 ASP A CA 1
ATOM 1581 C C . ASP A 1 103 ? 8.147 33.363 30.554 1.00 10.79 351 ASP A C 1
ATOM 1582 O O . ASP A 1 103 ? 6.964 33.561 30.247 1.00 11.47 351 ASP A O 1
ATOM 1591 N N . TRP A 1 104 ? 8.553 33.318 31.820 1.00 9.39 352 TRP A N 1
ATOM 1592 C CA . TRP A 1 104 ? 7.600 33.457 32.910 1.00 12.36 352 TRP A CA 1
ATOM 1593 C C . TRP A 1 104 ? 7.160 34.902 33.115 1.00 13.20 352 TRP A C 1
ATOM 1594 O O . TRP A 1 104 ? 6.256 35.150 33.917 1.00 14.39 352 TRP A O 1
ATOM 1615 N N . GLY A 1 105 ? 7.753 35.839 32.402 1.00 13.33 353 GLY A N 1
ATOM 1616 C CA . GLY A 1 105 ? 7.266 37.195 32.392 1.00 18.67 353 GLY A CA 1
ATOM 1617 C C . GLY A 1 105 ? 6.330 37.487 31.252 1.00 19.25 353 GLY A C 1
ATOM 1618 O O . GLY A 1 105 ? 5.903 38.634 31.099 1.00 17.25 353 GLY A O 1
ATOM 1622 N N . GLY A 1 106 ? 6.007 36.490 30.429 1.00 14.59 354 GLY A N 1
ATOM 1623 C CA . GLY A 1 106 ? 5.110 36.692 29.314 1.00 13.47 354 GLY A CA 1
ATOM 1624 C C . GLY A 1 106 ? 5.752 37.104 28.012 1.00 12.30 354 GLY A C 1
ATOM 1625 O O . GLY A 1 106 ? 5.026 37.292 27.022 1.00 12.33 354 GLY A O 1
ATOM 1629 N N . ARG A 1 107 ? 7.079 37.235 27.964 1.00 12.74 355 ARG A N 1
ATOM 1630 C CA . ARG A 1 107 ? 7.744 37.560 26.714 1.00 11.38 355 ARG A CA 1
ATOM 1631 C C . ARG A 1 107 ? 7.781 36.315 25.835 1.00 12.02 355 ARG A C 1
ATOM 1632 O O . ARG A 1 107 ? 8.068 35.209 26.306 1.00 11.85 355 ARG A O 1
ATOM 1653 N N . GLY A 1 108 ? 7.469 36.500 24.560 1.00 11.38 356 GLY A N 1
ATOM 1654 C CA . GLY A 1 108 ? 7.486 35.432 23.598 1.00 10.89 356 GLY A CA 1
ATOM 1655 C C . GLY A 1 108 ? 8.615 35.611 22.606 1.00 12.49 356 GLY A C 1
ATOM 1656 O O . GLY A 1 108 ? 9.095 36.724 22.384 1.00 12.65 356 GLY A O 1
ATOM 1660 N N . ALA A 1 109 ? 9.065 34.523 22.002 1.00 8.88 357 ALA A N 1
ATOM 1661 C CA . ALA A 1 109 ? 10.069 34.615 20.954 1.00 9.60 357 ALA A CA 1
ATOM 1662 C C . ALA A 1 109 ? 9.916 33.436 20.005 1.00 10.11 357 ALA A C 1
ATOM 1663 O O . ALA A 1 109 ? 9.321 32.405 20.345 1.00 9.28 357 ALA A O 1
ATOM 1670 N N . ARG A 1 110 ? 10.453 33.603 18.794 1.00 9.54 358 ARG A N 1
ATOM 1671 C CA . ARG A 1 110 ? 10.290 32.610 17.749 1.00 9.35 358 ARG A CA 1
ATOM 1672 C C . ARG A 1 110 ? 11.587 32.382 16.994 1.00 10.34 358 ARG A C 1
ATOM 1673 O O . ARG A 1 110 ? 12.334 33.326 16.730 1.00 10.46 358 ARG A O 1
ATOM 1694 N N . ALA A 1 111 ? 11.820 31.127 16.614 1.00 7.99 359 ALA A N 1
ATOM 1695 C CA . ALA A 1 111 ? 12.918 30.745 15.738 1.00 9.17 359 ALA A CA 1
ATOM 1696 C C . ALA A 1 111 ? 12.339 29.984 14.552 1.00 12.56 359 ALA A C 1
ATOM 1697 O O . ALA A 1 111 ? 11.376 29.221 14.707 1.00 11.85 359 ALA A O 1
ATOM 1704 N N . HIS A 1 112 ? 12.882 30.244 13.363 1.00 9.78 360 HIS A N 1
ATOM 1705 C CA . HIS A 1 112 ? 12.476 29.580 12.138 1.00 10.78 360 HIS A CA 1
ATOM 1706 C C . HIS A 1 112 ? 13.689 28.948 11.469 1.00 11.33 360 HIS A C 1
ATOM 1707 O O . HIS A 1 112 ? 14.770 29.548 11.444 1.00 9.77 360 HIS A O 1
ATOM 1721 N N . TYR A 1 113 ? 13.500 27.749 10.917 1.00 9.00 361 TYR A N 1
ATOM 1722 C CA . TYR A 1 113 ? 14.508 27.079 10.098 1.00 10.52 361 TYR A CA 1
ATOM 1723 C C . TYR A 1 113 ? 13.872 26.669 8.781 1.00 13.76 361 TYR A C 1
ATOM 1724 O O . TYR A 1 113 ? 12.869 25.945 8.762 1.00 11.50 361 TYR A O 1
ATOM 1742 N N . ASP A 1 114 ? 14.435 27.166 7.682 1.00 13.15 362 ASP A N 1
ATOM 1743 C CA . ASP A 1 114 ? 13.918 26.898 6.344 1.00 13.41 362 ASP A CA 1
ATOM 1744 C C . ASP A 1 114 ? 14.526 25.588 5.869 1.00 17.62 362 ASP A C 1
ATOM 1745 O O . ASP A 1 114 ? 15.488 25.541 5.113 1.00 18.54 362 ASP A O 1
ATOM 1754 N N . GLY A 1 115 ? 13.945 24.503 6.342 1.00 16.22 363 GLY A N 1
ATOM 1755 C CA . GLY A 1 115 ? 14.493 23.194 6.097 1.00 12.74 363 GLY A CA 1
ATOM 1756 C C . GLY A 1 115 ? 14.575 22.474 7.415 1.00 10.90 363 GLY A C 1
ATOM 1757 O O . GLY A 1 115 ? 15.155 22.977 8.377 1.00 13.50 363 GLY A O 1
ATOM 1761 N N . PHE A 1 116 ? 14.003 21.283 7.467 1.00 11.38 364 PHE A N 1
ATOM 1762 C CA . PHE A 1 116 ? 13.991 20.502 8.700 1.00 9.93 364 PHE A CA 1
ATOM 1763 C C . PHE A 1 116 ? 13.678 19.074 8.289 1.00 12.44 364 PHE A C 1
ATOM 1764 O O . PHE A 1 116 ? 12.676 18.827 7.614 1.00 12.61 364 PHE A O 1
ATOM 1781 N N . SER A 1 117 ? 14.527 18.138 8.674 1.00 10.33 365 SER A N 1
ATOM 1782 C CA . SER A 1 117 ? 14.228 16.734 8.438 1.00 12.61 365 SER A CA 1
ATOM 1783 C C . SER A 1 117 ? 15.042 15.892 9.401 1.00 11.76 365 SER A C 1
ATOM 1784 O O . SER A 1 117 ? 15.990 16.370 10.039 1.00 10.23 365 SER A O 1
ATOM 1792 N N . LEU A 1 118 ? 14.676 14.614 9.463 1.00 12.69 366 LEU A N 1
ATOM 1793 C CA . LEU A 1 118 ? 15.372 13.611 10.250 1.00 10.34 366 LEU A CA 1
ATOM 1794 C C . LEU A 1 118 ? 15.809 12.467 9.352 1.00 11.16 366 LEU A C 1
ATOM 1795 O O . LEU A 1 118 ? 15.090 12.098 8.421 1.00 11.79 366 LEU A O 1
ATOM 1811 N N . GLU A 1 119 ? 16.991 11.911 9.619 1.00 10.70 367 GLU A N 1
ATOM 1812 C CA . GLU A 1 119 ? 17.346 10.621 9.060 1.00 11.96 367 GLU A CA 1
ATOM 1813 C C . GLU A 1 119 ? 16.486 9.547 9.707 1.00 10.29 367 GLU A C 1
ATOM 1814 O O . GLU A 1 119 ? 15.876 9.774 10.750 1.00 9.99 367 GLU A O 1
ATOM 1826 N N . PRO A 1 120 ? 16.472 8.341 9.153 1.00 12.02 368 PRO A N 1
ATOM 1827 C CA . PRO A 1 120 ? 15.697 7.249 9.756 1.00 11.25 368 PRO A CA 1
ATOM 1828 C C . PRO A 1 120 ? 16.357 6.713 11.023 1.00 9.98 368 PRO A C 1
ATOM 1829 O O . PRO A 1 120 ? 17.450 7.139 11.419 1.00 10.57 368 PRO A O 1
ATOM 1840 N N . GLU A 1 121 ? 15.660 5.762 11.664 1.00 10.10 369 GLU A N 1
ATOM 1841 C CA . GLU A 1 121 ? 16.179 5.181 12.895 1.00 11.82 369 GLU A CA 1
ATOM 1842 C C . GLU A 1 121 ? 17.567 4.586 12.686 1.00 13.41 369 GLU A C 1
ATOM 1843 O O . GLU A 1 121 ? 18.422 4.667 13.582 1.00 11.74 369 GLU A O 1
ATOM 1855 N N . SER A 1 122 ? 17.798 3.974 11.516 1.00 10.81 370 SER A N 1
ATOM 1856 C CA . SER A 1 122 ? 19.072 3.325 11.215 1.00 14.38 370 SER A CA 1
ATOM 1857 C C . SER A 1 122 ? 20.235 4.307 11.244 1.00 13.58 370 SER A C 1
ATOM 1858 O O . SER A 1 122 ? 21.399 3.892 11.376 1.00 13.82 370 SER A O 1
ATOM 1866 N N . ASP A 1 123 ? 19.944 5.598 11.103 1.00 11.60 371 ASP A N 1
ATOM 1867 C CA . ASP A 1 123 ? 20.935 6.659 11.199 1.00 13.50 371 ASP A CA 1
ATOM 1868 C C . ASP A 1 123 ? 20.637 7.563 12.387 1.00 11.58 371 ASP A C 1
ATOM 1869 O O . ASP A 1 123 ? 20.948 8.764 12.370 1.00 11.65 371 ASP A O 1
ATOM 1878 N N . HIS A 1 124 ? 19.992 6.986 13.409 1.00 8.44 372 HIS A N 1
ATOM 1879 C CA . HIS A 1 124 ? 19.825 7.588 14.728 1.00 9.48 372 HIS A CA 1
ATOM 1880 C C . HIS A 1 124 ? 19.053 8.903 14.680 1.00 9.84 372 HIS A C 1
ATOM 1881 O O . HIS A 1 124 ? 19.272 9.781 15.522 1.00 9.08 372 HIS A O 1
ATOM 1895 N N . TYR A 1 125 ? 18.173 9.050 13.687 1.00 10.92 373 TYR A N 1
ATOM 1896 C CA . TYR A 1 125 ? 17.302 10.216 13.582 1.00 9.87 373 TYR A CA 1
ATOM 1897 C C . TYR A 1 125 ? 18.104 11.516 13.652 1.00 8.90 373 TYR A C 1
ATOM 1898 O O . TYR A 1 125 ? 17.664 12.521 14.217 1.00 8.45 373 TYR A O 1
ATOM 1916 N N . ARG A 1 126 ? 19.267 11.507 13.005 1.00 8.44 374 ARG A N 1
ATOM 1917 C CA . ARG A 1 126 ? 20.106 12.690 12.896 1.00 8.21 374 ARG A CA 1
ATOM 1918 C C . ARG A 1 126 ? 19.304 13.887 12.390 1.00 10.36 374 ARG A C 1
ATOM 1919 O O . ARG A 1 126 ? 18.550 13.785 11.428 1.00 10.18 374 ARG A O 1
ATOM 1940 N N . LEU A 1 127 ? 19.527 15.028 13.023 1.00 9.64 375 LEU A N 1
ATOM 1941 C CA . LEU A 1 127 ? 18.851 16.267 12.669 1.00 8.24 375 LEU A CA 1
ATOM 1942 C C . LEU A 1 127 ? 19.471 16.931 11.443 1.00 10.36 375 LEU A C 1
ATOM 1943 O O . LEU A 1 127 ? 20.697 16.952 11.288 1.00 10.87 375 LEU A O 1
ATOM 1959 N N . ARG A 1 128 ? 18.605 17.448 10.555 1.00 9.66 376 ARG A N 1
ATOM 1960 C CA . ARG A 1 128 ? 19.014 18.336 9.457 1.00 12.07 376 ARG A CA 1
ATOM 1961 C C . ARG A 1 128 ? 18.163 19.606 9.536 1.00 13.93 376 ARG A C 1
ATOM 1962 O O . ARG A 1 128 ? 16.976 19.503 9.716 1.00 11.40 376 ARG A O 1
ATOM 1983 N N . LEU A 1 129 ? 18.729 20.797 9.440 1.00 12.45 377 LEU A N 1
ATOM 1984 C CA . LEU A 1 129 ? 17.981 22.056 9.631 1.00 14.42 377 LEU A CA 1
ATOM 1985 C C . LEU A 1 129 ? 18.065 22.831 8.318 1.00 22.56 377 LEU A C 1
ATOM 1986 O O . LEU A 1 129 ? 18.847 22.421 7.411 1.00 45.87 377 LEU A O 1
ATOM 2002 N N . GLY A 1 130 ? 17.328 23.926 8.124 1.00 19.05 378 GLY A N 1
ATOM 2003 C CA . GLY A 1 130 ? 17.862 24.834 7.138 1.00 17.02 378 GLY A CA 1
ATOM 2004 C C . GLY A 1 130 ? 18.289 26.197 7.617 1.00 14.80 378 GLY A C 1
ATOM 2005 O O . GLY A 1 130 ? 18.588 26.403 8.818 1.00 15.23 378 GLY A O 1
ATOM 2009 N N . GLN A 1 131 ? 18.213 27.201 6.747 1.00 12.32 379 GLN A N 1
ATOM 2010 C CA . GLN A 1 131 ? 18.590 28.565 7.124 1.00 14.70 379 GLN A CA 1
ATOM 2011 C C . GLN A 1 131 ? 17.745 29.133 8.256 1.00 12.46 379 GLN A C 1
ATOM 2012 O O . GLN A 1 131 ? 16.520 29.059 8.241 1.00 11.22 379 GLN A O 1
ATOM 2026 N N . TYR A 1 132 ? 18.421 29.777 9.203 1.00 11.57 380 TYR A N 1
ATOM 2027 C CA . TYR A 1 132 ? 17.782 30.341 10.378 1.00 10.31 380 TYR A CA 1
ATOM 2028 C C . TYR A 1 132 ? 17.278 31.783 10.165 1.00 13.19 380 TYR A C 1
ATOM 2029 O O . TYR A 1 132 ? 17.925 32.600 9.503 1.00 12.01 380 TYR A O 1
ATOM 2047 N N . HIS A 1 133 ? 16.140 32.099 10.792 1.00 11.48 381 HIS A N 1
ATOM 2048 C CA . HIS A 1 133 ? 15.721 33.479 11.050 1.00 9.49 381 HIS A CA 1
ATOM 2049 C C . HIS A 1 133 ? 14.774 33.520 12.245 1.00 13.49 381 HIS A C 1
ATOM 2050 O O . HIS A 1 133 ? 14.002 32.584 12.458 1.00 10.91 381 HIS A O 1
ATOM 2064 N N . GLY A 1 134 ? 14.820 34.605 13.014 1.00 12.42 382 GLY A N 1
ATOM 2065 C CA . GLY A 1 134 ? 13.830 34.806 14.063 1.00 9.97 382 GLY A CA 1
ATOM 2066 C C . GLY A 1 134 ? 14.357 35.685 15.177 1.00 11.54 382 GLY A C 1
ATOM 2067 O O . GLY A 1 134 ? 15.545 35.969 15.267 1.00 10.91 382 GLY A O 1
ATOM 2071 N N . ASP A 1 135 ? 13.434 36.098 16.065 1.00 10.46 383 ASP A N 1
ATOM 2072 C CA . ASP A 1 135 ? 13.840 36.944 17.180 1.00 10.08 383 ASP A CA 1
ATOM 2073 C C . ASP A 1 135 ? 14.395 36.156 18.355 1.00 10.73 383 ASP A C 1
ATOM 2074 O O . ASP A 1 135 ? 15.081 36.737 19.198 1.00 10.27 383 ASP A O 1
ATOM 2083 N N . ALA A 1 136 ? 14.174 34.844 18.404 1.00 9.98 384 ALA A N 1
ATOM 2084 C CA . ALA A 1 136 ? 14.620 34.070 19.549 1.00 8.58 384 ALA A CA 1
ATOM 2085 C C . ALA A 1 136 ? 16.138 33.983 19.609 1.00 10.92 384 ALA A C 1
ATOM 2086 O O . ALA A 1 136 ? 16.714 33.895 20.701 1.00 14.22 384 ALA A O 1
ATOM 2093 N N . GLY A 1 137 ? 16.783 33.935 18.457 1.00 9.09 385 GLY A N 1
ATOM 2094 C CA . GLY A 1 137 ? 18.191 33.570 18.413 1.00 10.57 385 GLY A CA 1
ATOM 2095 C C . GLY A 1 137 ? 18.356 32.116 17.994 1.00 10.57 385 GLY A C 1
ATOM 2096 O O . GLY A 1 137 ? 17.459 31.283 18.177 1.00 10.38 385 GLY A O 1
ATOM 2100 N N . ASP A 1 138 ? 19.509 31.804 17.403 1.00 8.90 386 ASP A N 1
ATOM 2101 C CA . ASP A 1 138 ? 19.683 30.504 16.751 1.00 10.84 386 ASP A CA 1
ATOM 2102 C C . ASP A 1 138 ? 20.347 29.530 17.720 1.00 11.83 386 ASP A C 1
ATOM 2103 O O . ASP A 1 138 ? 21.543 29.239 17.646 1.00 13.58 386 ASP A O 1
ATOM 2112 N N . SER A 1 139 ? 19.534 28.978 18.624 1.00 10.15 387 SER A N 1
ATOM 2113 C CA . SER A 1 139 ? 20.038 28.061 19.630 1.00 8.54 387 SER A CA 1
ATOM 2114 C C . SER A 1 139 ? 19.755 26.595 19.294 1.00 8.52 387 SER A C 1
ATOM 2115 O O . SER A 1 139 ? 19.942 25.734 20.151 1.00 10.40 387 SER A O 1
ATOM 2123 N N . LEU A 1 140 ? 19.372 26.298 18.050 1.00 9.10 388 LEU A N 1
ATOM 2124 C CA . LEU A 1 140 ? 19.321 24.924 17.572 1.00 9.20 388 LEU A CA 1
ATOM 2125 C C . LEU A 1 140 ? 20.397 24.588 16.539 1.00 10.74 388 LEU A C 1
ATOM 2126 O O . LEU A 1 140 ? 20.644 23.409 16.295 1.00 11.18 388 LEU A O 1
ATOM 2142 N N . SER A 1 141 ? 21.065 25.572 15.949 1.00 10.33 389 SER A N 1
ATOM 2143 C CA A SER A 1 141 ? 21.996 25.260 14.871 0.55 13.19 389 SER A CA 1
ATOM 2144 C CA B SER A 1 141 ? 21.993 25.255 14.869 0.45 13.19 389 SER A CA 1
ATOM 2145 C C . SER A 1 141 ? 23.160 24.421 15.370 1.00 11.88 389 SER A C 1
ATOM 2146 O O . SER A 1 141 ? 23.690 23.602 14.617 1.00 11.26 389 SER A O 1
ATOM 2161 N N . TRP A 1 142 ? 23.549 24.584 16.644 1.00 9.50 390 TRP A N 1
ATOM 2162 C CA . TRP A 1 142 ? 24.649 23.765 17.168 1.00 9.05 390 TRP A CA 1
ATOM 2163 C C . TRP A 1 142 ? 24.313 22.287 17.190 1.00 10.02 390 TRP A C 1
ATOM 2164 O O . TRP A 1 142 ? 25.219 21.450 17.342 1.00 10.42 390 TRP A O 1
ATOM 2185 N N . HIS A 1 143 ? 23.042 21.938 17.043 1.00 8.85 391 HIS A N 1
ATOM 2186 C CA . HIS A 1 143 ? 22.599 20.561 17.087 1.00 7.74 391 HIS A CA 1
ATOM 2187 C C . HIS A 1 143 ? 22.428 19.956 15.709 1.00 9.23 391 HIS A C 1
ATOM 2188 O O . HIS A 1 143 ? 22.094 18.773 15.593 1.00 9.10 391 HIS A O 1
ATOM 2202 N N . ASN A 1 144 ? 22.669 20.741 14.668 1.00 7.99 392 ASN A N 1
ATOM 2203 C CA . ASN A 1 144 ? 22.581 20.227 13.308 1.00 8.96 392 ASN A CA 1
ATOM 2204 C C . ASN A 1 144 ? 23.515 19.031 13.104 1.00 10.03 392 ASN A C 1
ATOM 2205 O O . ASN A 1 144 ? 24.673 19.038 13.541 1.00 11.77 392 ASN A O 1
ATOM 2216 N N . ASP A 1 145 ? 22.996 18.005 12.427 1.00 10.60 393 ASP A N 1
ATOM 2217 C CA . ASP A 1 145 ? 23.761 16.803 12.089 1.00 9.85 393 ASP A CA 1
ATOM 2218 C C . ASP A 1 145 ? 24.317 16.139 13.336 1.00 11.61 393 ASP A C 1
ATOM 2219 O O . ASP A 1 145 ? 25.427 15.585 13.317 1.00 14.92 393 ASP A O 1
ATOM 2228 N N . LYS A 1 146 ? 23.572 16.218 14.431 1.00 8.14 394 LYS A N 1
ATOM 2229 C CA . LYS A 1 146 ? 23.826 15.409 15.596 1.00 9.17 394 LYS A CA 1
ATOM 2230 C C . LYS A 1 146 ? 22.781 14.296 15.697 1.00 10.52 394 LYS A C 1
ATOM 2231 O O . LYS A 1 146 ? 21.613 14.500 15.338 1.00 9.07 394 LYS A O 1
ATOM 2250 N N . PRO A 1 147 ? 23.187 13.119 16.147 1.00 9.99 395 PRO A N 1
ATOM 2251 C CA . PRO A 1 147 ? 22.239 12.023 16.343 1.00 9.96 395 PRO A CA 1
ATOM 2252 C C . PRO A 1 147 ? 21.379 12.282 17.564 1.00 8.80 395 PRO A C 1
ATOM 2253 O O . PRO A 1 147 ? 21.725 13.079 18.434 1.00 8.66 395 PRO A O 1
ATOM 2264 N N . PHE 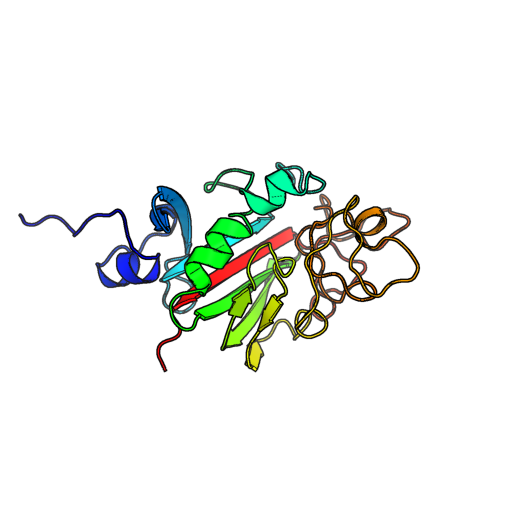A 1 148 ? 20.234 11.597 17.612 1.00 8.24 396 PHE A N 1
ATOM 2265 C CA . PHE A 1 148 ? 19.347 11.698 18.761 1.00 7.89 396 PHE A CA 1
ATOM 2266 C C . PHE A 1 148 ? 19.816 10.767 19.872 1.00 8.24 396 PHE A C 1
ATOM 2267 O O . PHE A 1 148 ? 19.986 9.560 19.659 1.00 9.41 396 PHE A O 1
ATOM 2284 N N . SER A 1 149 ? 20.022 11.334 21.064 1.00 7.45 397 SER A N 1
ATOM 2285 C CA . SER A 1 149 ? 20.454 10.599 22.242 1.00 7.80 397 SER A CA 1
ATOM 2286 C C . SER A 1 149 ? 19.357 10.544 23.302 1.00 8.51 397 SER A C 1
ATOM 2287 O O . SER A 1 149 ? 18.615 11.515 23.512 1.00 8.99 397 SER A O 1
ATOM 2295 N N . THR A 1 150 ? 19.307 9.413 24.017 1.00 10.14 398 THR A N 1
ATOM 2296 C CA . THR A 1 150 ? 18.589 9.301 25.287 1.00 11.66 398 THR A CA 1
ATOM 2297 C C . THR A 1 150 ? 19.554 8.739 26.334 1.00 10.02 398 THR A C 1
ATOM 2298 O O . THR A 1 150 ? 20.688 8.385 26.025 1.00 10.38 398 THR A O 1
ATOM 2309 N N . VAL A 1 151 ? 19.111 8.617 27.590 1.00 13.68 399 VAL A N 1
ATOM 2310 C CA . VAL A 1 151 ? 20.081 8.287 28.642 1.00 15.06 399 VAL A CA 1
ATOM 2311 C C . VAL A 1 151 ? 20.786 6.936 28.409 1.00 13.48 399 VAL A C 1
ATOM 2312 O O . VAL A 1 151 ? 21.986 6.795 28.704 1.00 15.18 399 VAL A O 1
ATOM 2325 N N . ASP A 1 152 ? 20.110 5.964 27.813 1.00 15.48 400 ASP A N 1
ATOM 2326 C CA . ASP A 1 152 ? 20.764 4.677 27.563 1.00 14.16 400 ASP A CA 1
ATOM 2327 C C . ASP A 1 152 ? 21.409 4.603 26.183 1.00 16.06 400 ASP A C 1
ATOM 2328 O O . ASP A 1 152 ? 22.060 3.590 25.864 1.00 14.82 400 ASP A O 1
ATOM 2337 N N . ARG A 1 153 ? 21.284 5.678 25.382 1.00 14.18 401 ARG A N 1
ATOM 2338 C CA . ARG A 1 153 ? 21.827 5.746 24.030 1.00 11.58 401 ARG A CA 1
ATOM 2339 C C . ARG A 1 153 ? 22.598 7.057 23.944 1.00 12.26 401 ARG A C 1
ATOM 2340 O O . ARG A 1 153 ? 22.139 8.045 23.355 1.00 10.86 401 ARG A O 1
ATOM 2361 N N . ASP A 1 154 ? 23.785 7.055 24.540 1.00 9.91 402 ASP A N 1
ATOM 2362 C CA . ASP A 1 154 ? 24.673 8.218 24.541 1.00 12.68 402 ASP A CA 1
ATOM 2363 C C . ASP A 1 154 ? 25.400 8.266 23.206 1.00 13.16 402 ASP A C 1
ATOM 2364 O O . ASP A 1 154 ? 26.370 7.543 22.980 1.00 13.56 402 ASP A O 1
ATOM 2373 N N . ARG A 1 155 ? 24.923 9.128 22.316 1.00 10.29 403 ARG A N 1
ATOM 2374 C CA . ARG A 1 155 ? 25.504 9.345 21.002 1.00 11.35 403 ARG A CA 1
ATOM 2375 C C . ARG A 1 155 ? 26.058 10.752 20.862 1.00 10.62 403 ARG A C 1
ATOM 2376 O O . ARG A 1 155 ? 26.341 11.200 19.750 1.00 11.45 403 ARG A O 1
ATOM 2397 N N . ASP A 1 156 ? 26.162 11.469 21.968 1.00 10.57 404 ASP A N 1
ATOM 2398 C CA . ASP A 1 156 ? 26.493 12.877 21.894 1.00 9.81 404 ASP A CA 1
ATOM 2399 C C . ASP A 1 156 ? 28.006 13.050 21.737 1.00 10.61 404 ASP A C 1
ATOM 2400 O O . ASP A 1 156 ? 28.784 12.096 21.589 1.00 11.63 404 ASP A O 1
ATOM 2409 N N . SER A 1 157 ? 28.423 14.307 21.744 1.00 11.13 405 SER A N 1
ATOM 2410 C CA . SER A 1 157 ? 29.826 14.663 21.560 1.00 10.42 405 SER A CA 1
ATOM 2411 C C . SER A 1 157 ? 30.476 15.117 22.858 1.00 11.21 405 SER A C 1
ATOM 2412 O O . SER A 1 157 ? 31.502 15.794 22.835 1.00 11.59 405 SER A O 1
ATOM 2420 N N . TYR A 1 158 ? 29.898 14.719 23.988 1.00 11.07 406 TYR A N 1
ATOM 2421 C CA . TYR A 1 158 ? 30.340 15.073 25.322 1.00 13.10 406 TYR A CA 1
ATOM 2422 C C . TYR A 1 158 ? 31.034 13.892 25.992 1.00 15.19 406 TYR A C 1
ATOM 2423 O O . TYR A 1 158 ? 30.730 12.737 25.738 1.00 13.10 406 TYR A O 1
ATOM 2441 N N . SER A 1 159 ? 32.008 14.209 26.841 1.00 14.80 407 SER A N 1
ATOM 2442 C CA . SER A 1 159 ? 32.754 13.187 27.571 1.00 15.65 407 SER A CA 1
ATOM 2443 C C . SER A 1 159 ? 31.843 12.353 28.435 1.00 17.41 407 SER A C 1
ATOM 2444 O O . SER A 1 159 ? 32.104 11.181 28.666 1.00 14.33 407 SER A O 1
ATOM 2452 N N . GLY A 1 160 ? 30.808 12.957 28.955 1.00 15.48 408 GLY A N 1
ATOM 2453 C CA . GLY A 1 160 ? 29.816 12.267 29.744 1.00 17.07 408 GLY A CA 1
ATOM 2454 C C . GLY A 1 160 ? 28.536 12.116 29.020 1.00 13.51 408 GLY A C 1
ATOM 2455 O O . GLY A 1 160 ? 28.512 12.160 27.794 1.00 12.45 408 GLY A O 1
ATOM 2459 N N . ASN A 1 161 ? 27.483 11.929 29.728 1.00 13.30 409 ASN A N 1
ATOM 2460 C CA . ASN A 1 161 ? 26.169 11.568 29.181 1.00 12.95 409 ASN A CA 1
ATOM 2461 C C . ASN A 1 161 ? 25.240 12.778 29.299 1.00 12.17 409 ASN A C 1
ATOM 2462 O O . ASN A 1 161 ? 24.637 13.019 30.350 1.00 10.17 409 ASN A O 1
ATOM 2473 N N . CYS A 1 162 ? 25.097 13.528 28.202 1.00 10.06 410 CYS A N 1
ATOM 2474 C CA . CYS A 1 162 ? 24.319 14.762 28.273 1.00 9.04 410 CYS A CA 1
ATOM 2475 C C . CYS A 1 162 ? 22.895 14.517 28.764 1.00 8.92 410 CYS A C 1
ATOM 2476 O O . CYS A 1 162 ? 22.377 15.272 29.597 1.00 10.05 410 CYS A O 1
ATOM 2483 N N . ALA A 1 163 ? 22.246 13.464 28.258 1.00 9.05 411 ALA A N 1
ATOM 2484 C CA . ALA A 1 163 ? 20.858 13.187 28.627 1.00 9.25 411 ALA A CA 1
ATOM 2485 C C . ALA A 1 163 ? 20.713 12.898 30.117 1.00 8.95 411 ALA A C 1
ATOM 2486 O O . ALA A 1 163 ? 19.676 13.204 30.721 1.00 10.89 411 ALA A O 1
ATOM 2493 N N . LEU A 1 164 ? 21.717 12.247 30.711 1.00 10.52 412 LEU A N 1
ATOM 2494 C CA . LEU A 1 164 ? 21.692 11.953 32.141 1.00 11.41 412 LEU A CA 1
ATOM 2495 C C . LEU A 1 164 ? 21.612 13.231 32.957 1.00 13.50 412 LEU A C 1
ATOM 2496 O O . LEU A 1 164 ? 20.938 13.278 33.995 1.00 14.57 412 LEU A O 1
ATOM 2512 N N . TYR A 1 165 ? 22.311 14.270 32.514 1.00 13.56 413 TYR A N 1
ATOM 2513 C CA . TYR A 1 165 ? 22.341 15.511 33.271 1.00 12.92 413 TYR A CA 1
ATOM 2514 C C . TYR A 1 165 ? 21.266 16.491 32.832 1.00 12.10 413 TYR A C 1
ATOM 2515 O O . TYR A 1 165 ? 20.733 17.217 33.675 1.00 11.22 413 TYR A O 1
ATOM 2533 N N . GLN A 1 166 ? 20.953 16.563 31.534 1.00 8.82 414 GLN A N 1
ATOM 2534 C CA . GLN A 1 166 ? 19.987 17.555 31.062 1.00 11.13 414 GLN A CA 1
ATOM 2535 C C . GLN A 1 166 ? 18.594 16.983 30.865 1.00 10.56 414 GLN A C 1
ATOM 2536 O O . GLN A 1 166 ? 17.652 17.758 30.683 1.00 9.06 414 GLN A O 1
ATOM 2550 N N . ARG A 1 167 ? 18.440 15.655 30.946 1.00 8.94 415 ARG A N 1
ATOM 2551 C CA . ARG A 1 167 ? 17.201 14.925 31.225 1.00 10.81 415 ARG A CA 1
ATOM 2552 C C . ARG A 1 167 ? 16.237 14.835 30.052 1.00 9.91 415 ARG A C 1
ATOM 2553 O O . ARG A 1 167 ? 15.119 14.383 30.242 1.00 12.32 415 ARG A O 1
ATOM 2574 N N . GLY A 1 168 ? 16.637 15.207 28.836 1.00 9.00 416 GLY A N 1
ATOM 2575 C CA . GLY A 1 168 ? 15.786 15.059 27.678 1.00 10.37 416 GLY A CA 1
ATOM 2576 C C . GLY A 1 168 ? 16.277 13.949 26.770 1.00 11.32 416 GLY A C 1
ATOM 2577 O O . GLY A 1 168 ? 17.335 13.355 26.944 1.00 10.46 416 GLY A O 1
ATOM 2581 N N . GLY A 1 169 ? 15.415 13.623 25.782 1.00 9.59 417 GLY A N 1
ATOM 2582 C CA . GLY A 1 169 ? 15.887 13.037 24.542 1.00 9.89 417 GLY A CA 1
ATOM 2583 C C . GLY A 1 169 ? 16.148 14.187 23.585 1.00 9.45 417 GLY A C 1
ATOM 2584 O O . GLY A 1 169 ? 15.315 15.084 23.441 1.00 10.30 417 GLY A O 1
ATOM 2588 N N . TRP A 1 170 ? 17.331 14.189 22.960 1.00 7.96 418 TRP A N 1
ATOM 2589 C CA . TRP A 1 170 ? 17.689 15.353 22.159 1.00 7.29 418 TRP A CA 1
ATOM 2590 C C . TRP A 1 170 ? 18.899 15.020 21.314 1.00 7.96 418 TRP A C 1
ATOM 2591 O O . TRP A 1 170 ? 19.621 14.055 21.581 1.00 7.89 418 TRP A O 1
ATOM 2612 N N . TRP A 1 171 ? 19.136 15.892 20.332 1.00 7.90 419 TRP A N 1
ATOM 2613 C CA . TRP A 1 171 ? 20.308 15.808 19.468 1.00 7.71 419 TRP A CA 1
ATOM 2614 C C . TRP A 1 171 ? 21.484 16.494 20.168 1.00 7.18 419 TRP A C 1
ATOM 2615 O O . TRP A 1 171 ? 22.035 17.503 19.720 1.00 8.35 419 TRP A O 1
ATOM 2636 N N . TYR A 1 172 ? 21.812 15.966 21.341 1.00 6.99 420 TYR A N 1
ATOM 2637 C CA . TYR A 1 172 ? 22.823 16.597 22.179 1.00 8.64 420 TYR A CA 1
ATOM 2638 C C . TYR A 1 172 ? 24.173 16.667 21.468 1.00 8.75 420 TYR A C 1
ATOM 2639 O O . TYR A 1 172 ? 24.577 15.752 20.739 1.00 8.76 420 TYR A O 1
ATOM 2657 N N . HIS A 1 173 ? 24.874 17.786 21.724 1.00 8.30 421 HIS A N 1
ATOM 2658 C CA . HIS A 1 173 ? 26.210 18.063 21.224 1.00 9.67 421 HIS A CA 1
ATOM 2659 C C . HIS A 1 173 ? 27.128 17.944 22.411 1.00 9.74 421 HIS A C 1
ATOM 2660 O O . HIS A 1 173 ? 27.429 16.813 22.856 1.00 9.21 421 HIS A O 1
ATOM 2674 N N . ALA A 1 174 ? 27.564 19.046 23.030 1.00 10.11 422 ALA A N 1
ATOM 2675 C CA . ALA A 1 174 ? 28.431 18.996 24.210 1.00 10.39 422 ALA A CA 1
ATOM 2676 C C . ALA A 1 174 ? 28.237 20.201 25.139 1.00 11.53 422 ALA A C 1
ATOM 2677 O O . ALA A 1 174 ? 29.168 20.976 25.390 1.00 12.48 422 ALA A O 1
ATOM 2684 N N . CYS A 1 175 ? 27.032 20.384 25.717 1.00 9.69 423 CYS A N 1
ATOM 2685 C CA . CYS A 1 175 ? 25.894 19.488 25.523 1.00 11.26 423 CYS A CA 1
ATOM 2686 C C . CYS A 1 175 ? 24.784 20.116 24.707 1.00 8.34 423 CYS A C 1
ATOM 2687 O O . CYS A 1 175 ? 24.188 19.461 23.832 1.00 9.57 423 CYS A O 1
ATOM 2694 N N . ALA A 1 176 ? 24.459 21.384 25.003 1.00 8.84 424 ALA A N 1
ATOM 2695 C CA . ALA A 1 176 ? 23.325 21.965 24.300 1.00 8.45 424 ALA A CA 1
ATOM 2696 C C . ALA A 1 176 ? 23.246 23.482 24.380 1.00 9.93 424 ALA A C 1
ATOM 2697 O O . ALA A 1 176 ? 23.464 24.095 25.432 1.00 11.29 424 ALA A O 1
ATOM 2704 N N . HIS A 1 177 ? 22.841 24.049 23.256 1.00 8.75 425 HIS A N 1
ATOM 2705 C CA . HIS A 1 177 ? 22.331 25.410 23.211 1.00 8.17 425 HIS A CA 1
ATOM 2706 C C . HIS A 1 177 ? 20.830 25.476 23.482 1.00 8.67 425 HIS A C 1
ATOM 2707 O O . HIS A 1 177 ? 20.333 26.538 23.855 1.00 9.47 425 HIS A O 1
ATOM 2721 N N . SER A 1 178 ? 20.100 24.379 23.290 1.00 8.27 426 SER A N 1
ATOM 2722 C CA . SER A 1 178 ? 18.676 24.327 23.580 1.00 7.62 426 SER A CA 1
ATOM 2723 C C . SER A 1 178 ? 18.366 22.976 24.203 1.00 8.78 426 SER A C 1
ATOM 2724 O O . SER A 1 178 ? 19.030 21.986 23.906 1.00 10.21 426 SER A O 1
ATOM 2732 N N . ASN A 1 179 ? 17.370 22.936 25.090 1.00 7.12 427 ASN A N 1
ATOM 2733 C CA . ASN A 1 179 ? 17.074 21.705 25.814 1.00 6.57 427 ASN A CA 1
ATOM 2734 C C . ASN A 1 179 ? 15.567 21.614 26.011 1.00 7.13 427 ASN A C 1
ATOM 2735 O O . ASN A 1 179 ? 15.067 21.479 27.121 1.00 8.24 427 ASN A O 1
ATOM 2746 N N . LEU A 1 180 ? 14.836 21.649 24.901 1.00 6.83 428 LEU A N 1
ATOM 2747 C CA . LEU A 1 180 ? 13.392 21.808 25.016 1.00 9.37 428 LEU A CA 1
ATOM 2748 C C . LEU A 1 180 ? 12.711 20.568 25.564 1.00 7.92 428 LEU A C 1
ATOM 2749 O O . LEU A 1 180 ? 11.571 20.673 26.025 1.00 8.57 428 LEU A O 1
ATOM 2765 N N . ASN A 1 181 ? 13.374 19.407 25.559 1.00 7.05 429 ASN A N 1
ATOM 2766 C CA . ASN A 1 181 ? 12.810 18.211 26.167 1.00 7.35 429 ASN A CA 1
ATOM 2767 C C . ASN A 1 181 ? 13.302 17.986 27.594 1.00 8.48 429 ASN A C 1
ATOM 2768 O O . ASN A 1 181 ? 13.160 16.883 28.124 1.00 9.43 429 ASN A O 1
ATOM 2779 N N . GLY A 1 182 ? 13.849 19.020 28.227 1.00 7.90 430 GLY A N 1
ATOM 2780 C CA . GLY A 1 182 ? 14.395 18.908 29.559 1.00 7.64 430 GLY A CA 1
ATOM 2781 C C . GLY A 1 182 ? 13.332 19.000 30.626 1.00 8.53 430 GLY A C 1
ATOM 2782 O O . GLY A 1 182 ? 12.154 18.705 30.411 1.00 10.70 430 GLY A O 1
ATOM 2786 N N . VAL A 1 183 ? 13.781 19.367 31.814 1.00 9.21 431 VAL A N 1
ATOM 2787 C CA . VAL A 1 183 ? 12.908 19.440 32.975 1.00 10.46 431 VAL A CA 1
ATOM 2788 C C . VAL A 1 183 ? 12.120 20.742 32.928 1.00 12.01 431 VAL A C 1
ATOM 2789 O O . VAL A 1 183 ? 12.710 21.823 32.942 1.00 11.60 431 VAL A O 1
ATOM 2802 N N . TRP A 1 184 ? 10.791 20.643 32.885 1.00 9.36 432 TRP A N 1
ATOM 2803 C CA . TRP A 1 184 ? 9.924 21.816 33.017 1.00 12.02 432 TRP A CA 1
ATOM 2804 C C . TRP A 1 184 ? 9.832 22.176 34.496 1.00 14.42 432 TRP A C 1
ATOM 2805 O O . TRP A 1 184 ? 9.242 21.437 35.292 1.00 14.80 432 TRP A O 1
ATOM 2826 N N . HIS A 1 185 ? 10.451 23.276 34.883 1.00 14.71 433 HIS A N 1
ATOM 2827 C CA . HIS A 1 185 ? 10.342 23.718 36.265 1.00 13.38 433 HIS A CA 1
ATOM 2828 C C . HIS A 1 185 ? 9.146 24.657 36.419 1.00 17.51 433 HIS A C 1
ATOM 2829 O O . HIS A 1 185 ? 8.655 25.231 35.455 1.00 14.02 433 HIS A O 1
ATOM 2843 N N . HIS A 1 186 ? 8.649 24.774 37.653 1.00 16.71 434 HIS A N 1
ATOM 2844 C CA . HIS A 1 186 ? 7.455 25.575 37.913 1.00 16.69 434 HIS A CA 1
ATOM 2845 C C . HIS A 1 186 ? 7.762 27.074 38.075 1.00 20.68 434 HIS A C 1
ATOM 2846 O O . HIS A 1 186 ? 6.950 27.824 38.631 1.00 25.69 434 HIS A O 1
ATOM 2860 N N . GLY A 1 187 ? 8.891 27.508 37.546 1.00 17.22 435 GLY A N 1
ATOM 2861 C CA . GLY A 1 187 ? 9.304 28.899 37.528 1.00 16.82 435 GLY A CA 1
ATOM 2862 C C . GLY A 1 187 ? 10.557 28.967 36.685 1.00 13.63 435 GLY A C 1
ATOM 2863 O O . GLY A 1 187 ? 11.128 27.942 36.310 1.00 14.47 435 GLY A O 1
ATOM 2867 N N . GLY A 1 188 ? 10.953 30.192 36.349 1.00 15.00 436 GLY A N 1
ATOM 2868 C CA . GLY A 1 188 ? 12.095 30.357 35.474 1.00 15.05 436 GLY A CA 1
ATOM 2869 C C . GLY A 1 188 ? 13.403 30.005 36.158 1.00 16.21 436 GLY A C 1
ATOM 2870 O O . GLY A 1 188 ? 14.340 29.552 35.485 1.00 14.13 436 GLY A O 1
ATOM 2874 N N . HIS A 1 189 ? 13.495 30.230 37.491 1.00 18.30 437 HIS A N 1
ATOM 2875 C CA . HIS A 1 189 ? 14.670 29.884 38.285 1.00 23.16 437 HIS A CA 1
ATOM 2876 C C . HIS A 1 189 ? 14.401 28.669 39.132 1.00 20.52 437 HIS A C 1
ATOM 2877 O O . HIS A 1 189 ? 13.283 28.453 39.613 1.00 22.18 437 HIS A O 1
ATOM 2891 N N . TYR A 1 190 ? 15.420 27.831 39.234 1.00 18.37 438 TYR A N 1
ATOM 2892 C CA . TYR A 1 190 ? 15.244 26.561 39.888 1.00 16.17 438 TYR A CA 1
ATOM 2893 C C . TYR A 1 190 ? 16.564 26.188 40.532 1.00 17.53 438 TYR A C 1
ATOM 2894 O O . TYR A 1 190 ? 17.605 26.795 40.269 1.00 17.21 438 TYR A O 1
ATOM 2912 N N . ARG A 1 191 ? 16.488 25.217 41.421 1.00 21.71 439 ARG A N 1
ATOM 2913 C CA . ARG A 1 191 ? 17.637 24.697 42.130 1.00 20.29 439 ARG A CA 1
ATOM 2914 C C . ARG A 1 191 ? 17.981 23.367 41.489 1.00 20.55 439 ARG A C 1
ATOM 2915 O O . ARG A 1 191 ? 17.168 22.443 41.504 1.00 22.19 439 ARG A O 1
ATOM 2922 N N . SER A 1 192 ? 19.146 23.296 40.879 1.00 22.31 440 SER A N 1
ATOM 2923 C CA . SER A 1 192 ? 19.624 22.028 40.372 1.00 21.05 440 SER A CA 1
ATOM 2924 C C . SER A 1 192 ? 21.125 22.134 40.249 1.00 20.45 440 SER A C 1
ATOM 2925 O O . SER A 1 192 ? 21.676 23.224 40.107 1.00 22.67 440 SER A O 1
ATOM 2933 N N . ARG A 1 193 ? 21.778 20.987 40.292 1.00 20.95 441 ARG A N 1
ATOM 2934 C CA . ARG A 1 193 ? 23.203 20.979 40.050 1.00 20.84 441 ARG A CA 1
ATOM 2935 C C . ARG A 1 193 ? 23.524 21.163 38.577 1.00 24.20 441 ARG A C 1
ATOM 2936 O O . ARG A 1 193 ? 24.666 21.487 38.237 1.00 21.44 441 ARG A O 1
ATOM 2957 N N . TYR A 1 194 ? 22.537 21.011 37.698 1.00 17.19 442 TYR A N 1
ATOM 2958 C CA . TYR A 1 194 ? 22.788 21.070 36.272 1.00 14.20 442 TYR A CA 1
ATOM 2959 C C . TYR A 1 194 ? 21.790 21.989 35.591 1.00 16.70 442 TYR A C 1
ATOM 2960 O O . TYR A 1 194 ? 20.652 22.146 36.044 1.00 15.75 442 TYR A O 1
ATOM 2978 N N . GLN A 1 195 ? 22.241 22.574 34.481 1.00 14.67 443 GLN A N 1
ATOM 2979 C CA . GLN A 1 195 ? 21.358 23.286 33.569 1.00 13.69 443 GLN A CA 1
ATOM 2980 C C . GLN A 1 195 ? 20.506 22.247 32.862 1.00 12.85 443 GLN A C 1
ATOM 2981 O O . GLN A 1 195 ? 20.899 21.720 31.823 1.00 15.94 443 GLN A O 1
ATOM 2995 N N . ASP A 1 196 ? 19.351 21.919 33.435 1.00 10.70 444 ASP A N 1
ATOM 2996 C CA . ASP A 1 196 ? 18.537 20.825 32.947 1.00 10.52 444 ASP A CA 1
ATOM 2997 C C . ASP A 1 196 ? 17.143 21.286 32.572 1.00 10.15 444 ASP A C 1
ATOM 2998 O O . ASP A 1 196 ? 16.309 20.455 32.206 1.00 10.79 444 ASP A O 1
ATOM 3007 N N . GLY A 1 197 ? 16.910 22.594 32.546 1.00 10.02 445 GLY A N 1
ATOM 3008 C CA . GLY A 1 197 ? 15.590 23.121 32.285 1.00 8.07 445 GLY A CA 1
ATOM 3009 C C . GLY A 1 197 ? 15.256 23.196 30.806 1.00 8.58 445 GLY A C 1
ATOM 3010 O O . GLY A 1 197 ? 16.065 22.913 29.930 1.00 8.23 445 GLY A O 1
ATOM 3014 N N . VAL A 1 198 ? 14.037 23.638 30.539 1.00 6.74 446 VAL A N 1
ATOM 3015 C CA . VAL A 1 198 ? 13.555 23.840 29.181 1.00 7.39 446 VAL A CA 1
ATOM 3016 C C . VAL A 1 198 ? 14.119 25.163 28.686 1.00 7.63 446 VAL A C 1
ATOM 3017 O O . VAL A 1 198 ? 13.508 26.222 28.884 1.00 8.23 446 VAL A O 1
ATOM 3030 N N . TYR A 1 199 ? 15.305 25.123 28.068 1.00 7.55 447 TYR A N 1
ATOM 3031 C CA . TYR A 1 199 ? 16.038 26.352 27.804 1.00 8.79 447 TYR A CA 1
ATOM 3032 C C . TYR A 1 199 ? 16.427 26.543 26.349 1.00 7.90 447 TYR A C 1
ATOM 3033 O O . TYR A 1 199 ? 16.443 25.630 25.527 1.00 7.69 447 TYR A O 1
ATOM 3051 N N . TRP A 1 200 ? 16.701 27.810 26.057 1.00 7.84 448 TRP A N 1
ATOM 3052 C CA . TRP A 1 200 ? 17.097 28.295 24.742 1.00 8.49 448 TRP A CA 1
ATOM 3053 C C . TRP A 1 200 ? 18.184 29.325 25.029 1.00 8.30 448 TRP A C 1
ATOM 3054 O O . TRP A 1 200 ? 17.926 30.352 25.665 1.00 9.58 448 TRP A O 1
ATOM 3075 N N . ALA A 1 201 ? 19.422 29.013 24.650 1.00 8.20 449 ALA A N 1
ATOM 3076 C CA . ALA A 1 201 ? 20.549 29.820 25.110 1.00 10.32 449 ALA A CA 1
ATOM 3077 C C . ALA A 1 201 ? 20.355 31.302 24.819 1.00 9.64 449 ALA A C 1
ATOM 3078 O O . ALA A 1 201 ? 20.698 32.154 25.642 1.00 10.92 449 ALA A O 1
ATOM 3085 N N . GLU A 1 202 ? 19.872 31.635 23.630 1.00 8.63 450 GLU A N 1
ATOM 3086 C CA . GLU A 1 202 ? 19.792 33.026 23.224 1.00 10.48 450 GLU A CA 1
ATOM 3087 C C . GLU A 1 202 ? 18.470 33.686 23.618 1.00 10.81 450 GLU A C 1
ATOM 3088 O O . GLU A 1 202 ? 18.226 34.844 23.235 1.00 13.23 450 GLU A O 1
ATOM 3100 N N . PHE A 1 203 ? 17.607 32.983 24.374 1.00 8.00 451 PHE A N 1
ATOM 3101 C CA . PHE A 1 203 ? 16.370 33.575 24.904 1.00 9.12 451 PHE A CA 1
ATOM 3102 C C . PHE A 1 203 ? 16.212 33.121 26.350 1.00 10.30 451 PHE A C 1
ATOM 3103 O O . PHE A 1 203 ? 15.614 32.066 26.600 1.00 9.48 451 PHE A O 1
ATOM 3120 N N . ARG A 1 204 ? 16.776 33.917 27.275 1.00 8.14 452 ARG A N 1
ATOM 3121 C CA . ARG A 1 204 ? 16.784 33.796 28.730 1.00 8.67 452 ARG A CA 1
ATOM 3122 C C . ARG A 1 204 ? 17.904 32.877 29.236 1.00 7.63 452 ARG A C 1
ATOM 3123 O O . ARG A 1 204 ? 18.204 32.893 30.435 1.00 9.82 452 ARG A O 1
ATOM 3144 N N . GLY A 1 205 ? 18.548 32.103 28.376 1.00 13.04 453 GLY A N 1
ATOM 3145 C CA . GLY A 1 205 ? 19.795 31.479 28.744 1.00 10.25 453 GLY A CA 1
ATOM 3146 C C . GLY A 1 205 ? 19.658 30.069 29.270 1.00 8.26 453 GLY A C 1
ATOM 3147 O O . GLY A 1 205 ? 18.572 29.565 29.544 1.00 9.97 453 GLY A O 1
ATOM 3151 N N . GLY A 1 206 ? 20.824 29.443 29.450 1.00 11.30 454 GLY A N 1
ATOM 3152 C CA . GLY A 1 206 ? 20.915 28.065 29.866 1.00 10.68 454 GLY A CA 1
ATOM 3153 C C . GLY A 1 206 ? 20.559 27.804 31.318 1.00 11.79 454 GLY A C 1
ATOM 3154 O O . GLY A 1 206 ? 20.373 26.641 31.679 1.00 13.46 454 GLY A O 1
ATOM 3158 N N . ALA A 1 207 ? 20.481 28.834 32.157 1.00 11.62 455 ALA A N 1
ATOM 3159 C CA . ALA A 1 207 ? 20.122 28.638 33.558 1.00 14.01 455 ALA A CA 1
ATOM 3160 C C . ALA A 1 207 ? 18.645 28.891 33.813 1.00 14.99 455 ALA A C 1
ATOM 3161 O O . ALA A 1 207 ? 18.229 28.933 34.971 1.00 17.11 455 ALA A O 1
ATOM 3168 N N . TYR A 1 208 ? 17.859 29.086 32.754 1.00 11.97 456 TYR A N 1
ATOM 3169 C CA . TYR A 1 208 ? 16.449 29.435 32.827 1.00 10.46 456 TYR A CA 1
ATOM 3170 C C . TYR A 1 208 ? 15.606 28.256 32.381 1.00 10.14 456 TYR A C 1
ATOM 3171 O O . TYR A 1 208 ? 16.050 27.425 31.596 1.00 11.47 456 TYR A O 1
ATOM 3189 N N . SER A 1 209 ? 14.376 28.191 32.880 1.00 9.66 457 SER A N 1
ATOM 3190 C CA . SER A 1 209 ? 13.403 27.204 32.425 1.00 9.70 457 SER A CA 1
ATOM 3191 C C . SER A 1 209 ? 12.187 27.929 31.869 1.00 11.74 457 SER A C 1
ATOM 3192 O O . SER A 1 209 ? 11.492 28.639 32.606 1.00 10.25 457 SER A O 1
ATOM 3200 N N . LEU A 1 210 ? 11.923 27.748 30.582 1.00 8.86 458 LEU A N 1
ATOM 3201 C CA . LEU A 1 210 ? 10.863 28.509 29.949 1.00 8.79 458 LEU A CA 1
ATOM 3202 C C . LEU A 1 210 ? 9.486 27.995 30.359 1.00 8.25 458 LEU A C 1
ATOM 3203 O O . LEU A 1 210 ? 9.295 26.808 30.636 1.00 10.44 458 LEU A O 1
ATOM 3219 N N . ARG A 1 211 ? 8.524 28.918 30.400 1.00 9.14 459 ARG A N 1
ATOM 3220 C CA . ARG A 1 211 ? 7.159 28.556 30.787 1.00 8.40 459 ARG A CA 1
ATOM 3221 C C . ARG A 1 211 ? 6.464 27.726 29.712 1.00 10.54 459 ARG A C 1
ATOM 3222 O O . ARG A 1 211 ? 5.726 26.791 30.024 1.00 12.34 459 ARG A O 1
ATOM 3243 N N . LYS A 1 212 ? 6.632 28.101 28.449 1.00 9.58 460 LYS A N 1
ATOM 3244 C CA . LYS A 1 212 ? 6.012 27.399 27.334 1.00 8.80 460 LYS A CA 1
ATOM 3245 C C . LYS A 1 212 ? 7.055 27.242 26.247 1.00 9.54 460 LYS A C 1
ATOM 3246 O O . LYS A 1 212 ? 7.879 28.130 26.015 1.00 9.63 460 LYS A O 1
ATOM 3265 N N . ALA A 1 213 ? 7.037 26.090 25.604 1.00 8.01 461 ALA A N 1
ATOM 3266 C CA . ALA A 1 213 ? 7.894 25.845 24.459 1.00 8.35 461 ALA A CA 1
ATOM 3267 C C . ALA A 1 213 ? 7.158 24.924 23.505 1.00 9.97 461 ALA A C 1
ATOM 3268 O O . ALA A 1 213 ? 6.423 24.044 23.943 1.00 9.93 461 ALA A O 1
ATOM 3275 N N . ALA A 1 214 ? 7.342 25.124 22.205 1.00 7.48 462 ALA A N 1
ATOM 3276 C CA . ALA A 1 214 ? 6.749 24.192 21.253 1.00 9.03 462 ALA A CA 1
ATOM 3277 C C . ALA A 1 214 ? 7.548 24.206 19.965 1.00 8.94 462 ALA A C 1
ATOM 3278 O O . ALA A 1 214 ? 8.199 25.196 19.633 1.00 9.52 462 ALA A O 1
ATOM 3285 N N . MET A 1 215 ? 7.520 23.082 19.269 1.00 7.10 463 MET A N 1
ATOM 3286 C CA . MET A 1 215 ? 8.179 22.894 17.991 1.00 8.63 463 MET A CA 1
ATOM 3287 C C . MET A 1 215 ? 7.109 22.528 16.978 1.00 7.89 463 MET A C 1
ATOM 3288 O O . MET A 1 215 ? 6.286 21.636 17.236 1.00 8.70 463 MET A O 1
ATOM 3302 N N . LEU A 1 216 ? 7.083 23.235 15.850 1.00 8.76 464 LEU A N 1
ATOM 3303 C CA . LEU A 1 216 ? 6.002 23.047 14.882 1.00 9.27 464 LEU A CA 1
ATOM 3304 C C . LEU A 1 216 ? 6.595 22.968 13.481 1.00 8.96 464 LEU A C 1
ATOM 3305 O O . LEU A 1 216 ? 7.623 23.574 13.202 1.00 10.01 464 LEU A O 1
ATOM 3321 N N . ILE A 1 217 ? 5.942 22.215 12.591 1.00 7.90 465 ILE A N 1
ATOM 3322 C CA . ILE A 1 217 ? 6.406 22.130 11.214 1.00 10.23 465 ILE A CA 1
ATOM 3323 C C . ILE A 1 217 ? 5.266 22.373 10.228 1.00 10.77 465 ILE A C 1
ATOM 3324 O O . ILE A 1 217 ? 4.083 22.199 10.530 1.00 10.67 465 ILE A O 1
ATOM 3340 N N . ARG A 1 218 ? 5.651 22.792 9.023 1.00 11.64 466 ARG A N 1
ATOM 3341 C CA . ARG A 1 218 ? 4.751 23.120 7.938 1.00 10.64 466 ARG A CA 1
ATOM 3342 C C . ARG A 1 218 ? 5.501 22.876 6.646 1.00 15.46 466 ARG A C 1
ATOM 3343 O O . ARG A 1 218 ? 6.713 23.142 6.586 1.00 14.34 466 ARG A O 1
ATOM 3364 N N . PRO A 1 219 ? 4.835 22.389 5.602 1.00 14.75 467 PRO A N 1
ATOM 3365 C CA . PRO A 1 219 ? 5.521 22.279 4.308 1.00 17.41 467 PRO A CA 1
ATOM 3366 C C . PRO A 1 219 ? 6.089 23.625 3.882 1.00 16.55 467 PRO A C 1
ATOM 3367 O O . PRO A 1 219 ? 5.494 24.686 4.108 1.00 14.23 467 PRO A O 1
ATOM 3378 N N . LEU A 1 220 ? 7.267 23.580 3.287 1.00 16.34 468 LEU A N 1
ATOM 3379 C CA . LEU A 1 220 ? 7.952 24.776 2.817 1.00 18.94 468 LEU A CA 1
ATOM 3380 C C . LEU A 1 220 ? 7.800 24.834 1.310 1.00 19.98 468 LEU A C 1
ATOM 3381 O O . LEU A 1 220 ? 8.413 24.046 0.589 1.00 23.59 468 LEU A O 1
ATOM 3397 N N . LYS A 1 221 ? 6.991 25.760 0.847 1.00 18.37 469 LYS A N 1
ATOM 3398 C CA . LYS A 1 221 ? 6.709 25.952 -0.565 1.00 23.24 469 LYS A CA 1
ATOM 3399 C C . LYS A 1 221 ? 7.364 27.258 -0.992 1.00 24.15 469 LYS A C 1
ATOM 3400 O O . LYS A 1 221 ? 6.868 28.338 -0.672 1.00 25.31 469 LYS A O 1
ATOM 3419 N N . LEU A 1 222 ? 8.484 27.160 -1.694 1.00 24.20 470 LEU A N 1
ATOM 3420 C CA . LEU A 1 222 ? 9.243 28.355 -2.044 1.00 22.71 470 LEU A CA 1
ATOM 3421 C C . LEU A 1 222 ? 8.561 29.174 -3.143 1.00 21.77 470 LEU A C 1
ATOM 3422 O O . LEU A 1 222 ? 7.885 28.622 -4.018 1.00 21.79 470 LEU A O 1
#

Foldseek 3Di:
DPDFDADDACFLQRVLVSPPQDWDWHWHCQPPDIDIATWQRHPPNTGWTWQFKDAPQPDQQLDDLVCQACKDDDRRHGIHNHLPSQQSSCVPAFKKKKKWFAAPVGDIWIKIWRGWHFDDVVLQRAIATHDIDIDQDDFCPLLHRAHWDHQVRQREQAPDRQCVQLRHTGSAHNGGQAQQSFGADPHQADDDPGLNAGDHPSHSHSRTHTNMMTMIMHHRDD

Nearest PDB structures (foldseek):
  6y43-assembly1_A  TM=1.005E+00  e=6.837E-54  Homo sapiens
  6y41-assembly14_N  TM=9.825E-01  e=9.137E-38  Homo sapiens
  1jc9-assembly1_A  TM=9.540E-01  e=1.962E-28  Tachypleus trid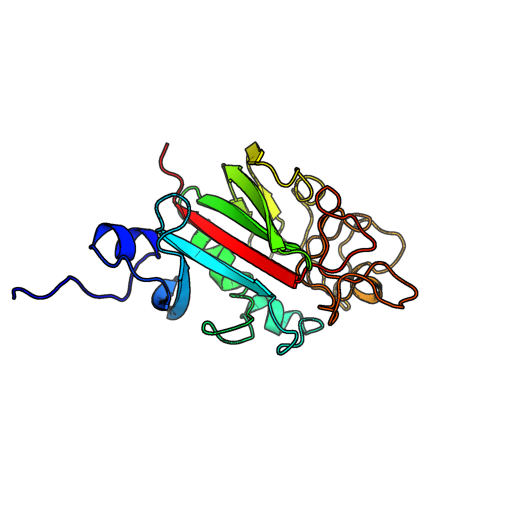entatus
  4jzc-assembly1_A  TM=9.478E-01  e=6.237E-28  Homo sapiens
  8vgp-assembly1_A  TM=9.081E-01  e=1.146E-27  Homo sapiens